Protein AF-Q8YNI5-F1 (afdb_monomer_lite)

Radius of gyration: 35.27 Å; chains: 1; bounding box: 83×100×88 Å

pLDDT: mean 73.13, std 23.07, range [28.7, 98.31]

Sequence (358 aa):
MQLFDLVEAVDQFFADTQTLPELSLELQPVTRRYGGASQLVLKQAVPATIGVSSLAVAAIAFSLIPAPQIRVPEPKPEEQTNSNTPTTNPTPASTTTPIAAATPTATAVTIPEATPTATPAATTQPTVKDLEALLNTVTEITDPSQLRALNRQVWNQIEPAWNSRSAVKENLIYRVGVAADGAIVGYKAVNQGANAGIELTPLPNLLYNPANRPPIANEPIAQFKVVFTNNGVLEVSPWRGYVRTPEVIGAKITDTNTVKDLNQRLFDTVRQNWSGKPTFTKDLKYRVAVTKEGTIADYEPLNQVAFDYFRETPLPRMFQAVYGSNAAAPNNKEPLAHYQVVFQPSGKLEVTPWQGYR

Secondary structure (DSSP, 8-state):
--SSSSSHHHHHHHS-TTSS----------------------------------------SSTTSPPPP--PPPPPPPPP-PPP----------------------------------PPPP--------HHHHHTTSPBP--HHHHHHHHHHHHHHHHHH---GGG--S-EEEEEEEETTS-EEEEEE-SHHHHH-GGGSSHHHHB--GGGS----S--EEEEEEEE-TTS-EEEEETT--SS-----SPBP--HHHHHHHHHHHHHHHHHH--S----SS-EEEEEEE-TT--EEEEEE-SHHHHHTGGGSSHHHHHHHHHSSSSPPP-----BEEEEEEE-TTS-EEEEE-----

Foldseek 3Di:
DDDDPPVVVVVVVVPPPPPDPDPPPPDDDDDDDDDDDDDDDDDDDDDDDDDDDDDDDDPPDPPPDPDDDDDDDDDDDDDDDDDDDDDDDDDDDDDDDDDDDDDDDDDDDDDDDDDPDDDPDPDDQQPADPVVVVPVQAAADQAQQLQVLLLQLLCQAFLVQQPLLQVQQAKWKKKWKAFSLNQTAHIDTDDPSNVVCVVNGCNSVRHDDCVVDPDPDRTHIWIWIWISGNVRAIDIAGPVHHPDAHWHPAAADPPPVLLVVLQVLLQVVQLVQQDDQDPDQAKFKKKFKAASVSQTQDMDTPDDVCRVCVVNGCVSVSQCVVVVGSRGDPPPRGHIFIWIWIQHNVRDIDIGGDPGDD

Structure (mmCIF, N/CA/C/O backbone):
data_AF-Q8YNI5-F1
#
_entry.id   AF-Q8YNI5-F1
#
loop_
_atom_site.group_PDB
_atom_site.id
_atom_site.type_symbol
_atom_site.label_atom_id
_atom_site.label_alt_id
_atom_site.label_comp_id
_atom_site.label_asym_id
_atom_site.label_entity_id
_atom_site.label_seq_id
_atom_site.pdbx_PDB_ins_code
_atom_site.Cartn_x
_atom_site.Cartn_y
_atom_site.Cartn_z
_atom_site.occupancy
_atom_site.B_iso_or_equiv
_atom_site.auth_seq_id
_atom_site.auth_comp_id
_atom_site.auth_asym_id
_atom_site.auth_atom_id
_atom_site.pdbx_PDB_model_num
ATOM 1 N N . MET A 1 1 ? 59.490 5.066 -33.303 1.00 52.31 1 MET A N 1
ATOM 2 C CA . MET A 1 1 ? 59.509 3.984 -32.297 1.00 52.31 1 MET A CA 1
ATOM 3 C C . MET A 1 1 ? 59.061 4.573 -30.972 1.00 52.31 1 MET A C 1
ATOM 5 O O . MET A 1 1 ? 59.890 5.092 -30.245 1.00 52.31 1 MET A O 1
ATOM 9 N N . GLN A 1 2 ? 57.753 4.622 -30.727 1.00 55.00 2 GLN A N 1
ATOM 10 C CA . GLN A 1 2 ? 57.169 5.159 -29.492 1.00 55.00 2 GLN A CA 1
ATOM 11 C C . GLN A 1 2 ? 55.678 4.812 -29.515 1.00 55.00 2 GLN A C 1
ATOM 13 O O . GLN A 1 2 ? 54.954 5.454 -30.265 1.00 55.00 2 GLN A O 1
ATOM 18 N N . LEU A 1 3 ? 55.277 3.741 -28.810 1.00 52.19 3 LEU A N 1
ATOM 19 C CA . LEU A 1 3 ? 53.898 3.440 -28.348 1.00 52.19 3 LEU A CA 1
ATOM 20 C C . LEU A 1 3 ? 53.711 2.020 -27.760 1.00 52.19 3 LEU A C 1
ATOM 22 O O . LEU A 1 3 ? 52.580 1.632 -27.494 1.00 52.19 3 LEU A O 1
ATOM 26 N N . PHE A 1 4 ? 54.778 1.250 -27.512 1.00 55.38 4 PHE A N 1
ATOM 27 C CA . PHE A 1 4 ? 54.677 -0.107 -26.938 1.00 55.38 4 PHE A CA 1
ATOM 28 C C . PHE A 1 4 ? 55.106 -0.233 -25.462 1.00 55.38 4 PHE A C 1
ATOM 30 O O . PHE A 1 4 ? 55.131 -1.340 -24.949 1.00 55.38 4 PHE A O 1
ATOM 37 N N . ASP A 1 5 ? 55.385 0.870 -24.756 1.00 56.81 5 ASP A N 1
ATOM 38 C CA . ASP A 1 5 ? 56.039 0.833 -23.427 1.00 56.81 5 ASP A CA 1
ATOM 39 C C . ASP A 1 5 ? 55.125 1.204 -22.235 1.00 56.81 5 ASP A C 1
ATOM 41 O O . ASP A 1 5 ? 55.586 1.523 -21.147 1.00 56.81 5 ASP A O 1
ATOM 45 N N . LEU A 1 6 ? 53.800 1.220 -22.423 1.00 54.16 6 LEU A N 1
ATOM 46 C CA . LEU A 1 6 ? 52.848 1.582 -21.352 1.00 54.16 6 LEU A CA 1
ATOM 47 C C . LEU A 1 6 ? 52.079 0.394 -20.766 1.00 54.16 6 LEU A C 1
ATOM 49 O O . LEU A 1 6 ? 51.418 0.549 -19.745 1.00 54.16 6 LEU A O 1
ATOM 53 N N . VAL A 1 7 ? 52.165 -0.783 -21.385 1.00 55.53 7 VAL A N 1
ATOM 54 C CA . VAL A 1 7 ? 51.510 -2.003 -20.882 1.00 55.53 7 VAL A CA 1
ATOM 55 C C . VAL A 1 7 ? 52.434 -2.764 -19.925 1.00 55.53 7 VAL A C 1
ATOM 57 O O . VAL A 1 7 ? 51.963 -3.286 -18.921 1.00 55.53 7 VAL A O 1
ATOM 60 N N . GLU A 1 8 ? 53.749 -2.736 -20.158 1.00 58.34 8 GLU A N 1
ATOM 61 C CA . GLU A 1 8 ? 54.748 -3.378 -19.288 1.00 58.34 8 GLU A CA 1
ATOM 62 C C . GLU A 1 8 ? 54.905 -2.642 -17.939 1.00 58.34 8 GLU A C 1
ATOM 64 O O . GLU A 1 8 ? 55.036 -3.265 -16.887 1.00 58.34 8 GLU A O 1
ATOM 69 N N . ALA A 1 9 ? 54.765 -1.310 -17.932 1.00 54.81 9 ALA A N 1
ATOM 70 C CA . ALA A 1 9 ? 54.841 -0.503 -16.710 1.00 54.81 9 ALA A CA 1
ATOM 71 C C . ALA A 1 9 ? 53.670 -0.737 -15.729 1.00 54.81 9 ALA A C 1
ATOM 73 O O . ALA A 1 9 ? 53.810 -0.472 -14.536 1.00 54.81 9 ALA A O 1
ATOM 74 N N . VAL A 1 10 ? 52.521 -1.236 -16.204 1.00 56.53 10 VAL A N 1
ATOM 75 C CA . VAL A 1 10 ? 51.372 -1.564 -15.339 1.00 56.53 10 VAL A CA 1
ATOM 76 C C . VAL A 1 10 ? 51.573 -2.913 -14.656 1.00 56.53 10 VAL A C 1
ATOM 78 O O . VAL A 1 10 ? 51.233 -3.052 -13.483 1.00 56.53 10 VAL A O 1
ATOM 81 N N . ASP A 1 11 ? 52.180 -3.881 -15.344 1.00 53.34 11 ASP A N 1
ATOM 82 C CA . ASP A 1 11 ? 52.444 -5.202 -14.765 1.00 53.34 11 ASP A CA 1
ATOM 83 C C . ASP A 1 11 ? 53.564 -5.133 -13.711 1.00 53.34 11 ASP A C 1
ATOM 85 O O . ASP A 1 11 ? 53.474 -5.732 -12.638 1.00 53.34 11 ASP A O 1
ATOM 89 N N . GLN A 1 12 ? 54.564 -4.272 -13.931 1.00 51.84 12 GLN A N 1
ATOM 90 C CA . GLN A 1 12 ? 55.648 -4.051 -12.972 1.00 51.84 12 GLN A CA 1
ATOM 91 C C . GLN A 1 12 ? 55.221 -3.278 -11.707 1.00 51.84 12 GLN A C 1
ATOM 93 O O . GLN A 1 12 ? 55.912 -3.347 -10.692 1.00 51.84 12 GLN A O 1
ATOM 98 N N . PHE A 1 13 ? 54.059 -2.611 -11.715 1.00 52.53 13 PHE A N 1
ATOM 99 C CA . PHE A 1 13 ? 53.495 -1.951 -10.528 1.00 52.53 13 PHE A CA 1
ATOM 100 C C . PHE A 1 13 ? 52.750 -2.926 -9.596 1.00 52.53 13 PHE A C 1
ATOM 102 O O . PHE A 1 13 ? 52.658 -2.678 -8.397 1.00 52.53 13 PHE A O 1
ATOM 109 N N . PHE A 1 14 ? 52.259 -4.062 -10.108 1.00 51.84 14 PHE A N 1
ATOM 110 C CA . PHE A 1 14 ? 51.617 -5.099 -9.284 1.00 51.84 14 PHE A CA 1
ATOM 111 C C . PHE A 1 14 ? 52.608 -6.086 -8.647 1.00 51.84 14 PHE A C 1
ATOM 113 O O . PHE A 1 14 ? 52.231 -6.816 -7.730 1.00 51.84 14 PHE A O 1
ATOM 120 N N . ALA A 1 15 ? 53.864 -6.105 -9.103 1.00 50.75 15 ALA A N 1
ATOM 121 C CA . ALA A 1 15 ? 54.904 -6.996 -8.588 1.00 50.75 15 ALA A CA 1
ATOM 122 C C . ALA A 1 15 ? 55.753 -6.392 -7.449 1.00 50.75 15 ALA A C 1
ATOM 124 O O . ALA A 1 15 ? 56.489 -7.131 -6.794 1.00 50.75 15 ALA A O 1
ATOM 125 N N . ASP A 1 16 ? 55.661 -5.084 -7.179 1.00 43.44 16 ASP A N 1
ATOM 126 C CA . ASP A 1 16 ? 56.428 -4.446 -6.103 1.00 43.44 16 ASP A CA 1
ATOM 127 C C . ASP A 1 16 ? 55.652 -4.447 -4.776 1.00 43.44 16 ASP A C 1
ATOM 129 O O . ASP A 1 16 ? 54.911 -3.527 -4.426 1.00 43.44 16 ASP A O 1
ATOM 133 N N . THR A 1 17 ? 55.831 -5.519 -4.006 1.00 53.62 17 THR A N 1
ATOM 134 C CA . THR A 1 17 ? 55.248 -5.693 -2.669 1.00 53.62 17 THR A CA 1
ATOM 135 C C . THR A 1 17 ? 55.937 -4.865 -1.571 1.00 53.62 17 THR A C 1
ATOM 137 O O . THR A 1 17 ? 55.644 -5.084 -0.398 1.00 53.62 17 THR A O 1
ATOM 140 N N . GLN A 1 18 ? 56.856 -3.939 -1.890 1.00 55.66 18 GLN A N 1
ATOM 141 C CA . GLN A 1 18 ? 57.597 -3.166 -0.877 1.00 55.66 18 GLN A CA 1
ATOM 142 C C . GLN A 1 18 ? 57.125 -1.720 -0.647 1.00 55.66 18 GLN A C 1
ATOM 144 O O . GLN A 1 18 ? 57.743 -1.012 0.147 1.00 55.66 18 GLN A O 1
ATOM 149 N N . THR A 1 19 ? 56.020 -1.263 -1.249 1.00 47.25 19 THR A N 1
ATOM 150 C CA . THR A 1 19 ? 55.539 0.127 -1.045 1.00 47.25 19 THR A CA 1
ATOM 151 C C . THR A 1 19 ? 54.111 0.278 -0.521 1.00 47.25 19 THR A C 1
ATOM 153 O O . THR A 1 19 ? 53.603 1.398 -0.461 1.00 47.25 19 THR A O 1
ATOM 156 N N . LEU A 1 20 ? 53.476 -0.794 -0.037 1.00 50.22 20 LEU A N 1
ATOM 157 C CA . LEU A 1 20 ? 52.243 -0.666 0.746 1.00 50.22 20 LEU A CA 1
ATOM 158 C C . LEU A 1 20 ? 52.527 -0.942 2.229 1.00 50.22 20 LEU A C 1
ATOM 160 O O . LEU A 1 20 ? 52.826 -2.082 2.585 1.00 50.22 20 LEU A O 1
ATOM 164 N N . PRO A 1 21 ? 52.450 0.073 3.111 1.00 46.12 21 PRO A N 1
ATOM 165 C CA . PRO A 1 21 ? 52.550 -0.161 4.540 1.00 46.12 21 PRO A CA 1
ATOM 166 C C . PRO A 1 21 ? 51.324 -0.957 5.008 1.00 46.12 21 PRO A C 1
ATOM 168 O O . PRO A 1 21 ? 50.191 -0.541 4.780 1.00 46.12 21 PRO A O 1
ATOM 171 N N . GLU A 1 22 ? 51.588 -2.106 5.637 1.00 52.66 22 GLU A N 1
ATOM 172 C CA . GLU A 1 22 ? 50.790 -2.774 6.679 1.00 52.66 22 GLU A CA 1
ATOM 173 C C . GLU A 1 22 ? 49.321 -2.322 6.790 1.00 52.66 22 GLU A C 1
ATOM 175 O O . GLU A 1 22 ? 48.957 -1.474 7.605 1.00 52.66 22 GLU A O 1
ATOM 180 N N . LEU A 1 23 ? 48.450 -2.957 6.008 1.00 48.59 23 LEU A N 1
ATOM 181 C CA . LEU A 1 23 ? 47.028 -3.074 6.329 1.00 48.59 23 LEU A CA 1
ATOM 182 C C . LEU A 1 23 ? 46.731 -4.549 6.607 1.00 48.59 23 LEU A C 1
ATOM 184 O O . LEU A 1 23 ? 46.117 -5.252 5.806 1.00 48.59 23 LEU A O 1
ATOM 188 N N . SER A 1 24 ? 47.196 -5.023 7.765 1.00 49.66 24 SER A N 1
ATOM 189 C CA . SER A 1 24 ? 46.727 -6.273 8.363 1.00 49.66 24 SER A CA 1
ATOM 190 C C . SER A 1 24 ? 45.239 -6.138 8.702 1.00 49.66 24 SER A C 1
ATOM 192 O O . SER A 1 24 ? 44.860 -5.562 9.721 1.00 49.66 24 SER A O 1
ATOM 194 N N . LEU A 1 25 ? 44.368 -6.654 7.833 1.00 47.41 25 LEU A N 1
ATOM 195 C CA . LEU A 1 25 ? 42.965 -6.880 8.172 1.00 47.41 25 LEU A CA 1
ATOM 196 C C . LEU A 1 25 ? 42.870 -8.111 9.084 1.00 47.41 25 LEU A C 1
ATOM 198 O O . LEU A 1 25 ? 42.782 -9.246 8.615 1.00 47.41 25 LEU A O 1
ATOM 202 N N . GLU A 1 26 ? 42.849 -7.887 10.399 1.00 48.19 26 GLU A N 1
ATOM 203 C CA . GLU A 1 26 ? 42.422 -8.904 11.362 1.00 48.19 26 GLU A CA 1
ATOM 204 C C . GLU A 1 26 ? 40.911 -9.147 11.227 1.00 48.19 26 GLU A C 1
ATOM 206 O O . GLU A 1 26 ? 40.077 -8.530 11.892 1.00 48.19 26 GLU A O 1
ATOM 211 N N . LEU A 1 27 ? 40.527 -10.057 10.332 1.00 49.94 27 LEU A N 1
ATOM 212 C CA . LEU A 1 27 ? 39.149 -10.527 10.239 1.00 49.94 27 LEU A CA 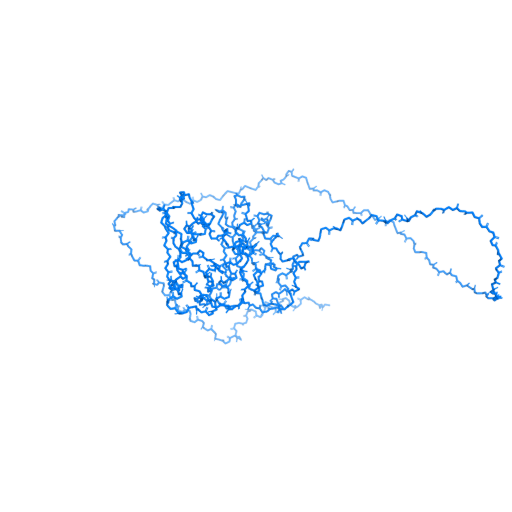1
ATOM 213 C C . LEU A 1 27 ? 38.881 -11.547 11.353 1.00 49.94 27 LEU A C 1
ATOM 215 O O . LEU A 1 27 ? 39.164 -12.736 11.214 1.00 49.94 27 LEU A O 1
ATOM 219 N N . GLN A 1 28 ? 38.300 -11.083 12.460 1.00 52.38 28 GLN A N 1
ATOM 220 C CA . GLN A 1 28 ? 37.767 -11.965 13.497 1.00 52.38 28 GLN A CA 1
ATOM 221 C C . GLN A 1 28 ? 36.461 -12.632 13.024 1.00 52.38 28 GLN A C 1
ATOM 223 O O . GLN A 1 28 ? 35.509 -11.940 12.647 1.00 52.38 28 GLN A O 1
ATOM 228 N N . PRO A 1 29 ? 36.365 -13.974 13.053 1.00 49.47 29 PRO A N 1
ATOM 229 C CA . PRO A 1 29 ? 35.154 -14.677 12.652 1.00 49.47 29 PRO A CA 1
ATOM 230 C C . PRO A 1 29 ? 34.040 -14.485 13.690 1.00 49.47 29 PRO A C 1
ATOM 232 O O . PRO A 1 29 ? 34.105 -14.983 14.815 1.00 49.47 29 PRO A O 1
ATOM 235 N N . VAL A 1 30 ? 32.971 -13.793 13.293 1.00 49.53 30 VAL A N 1
ATOM 236 C CA . VAL A 1 30 ? 31.764 -13.639 14.115 1.00 49.53 30 VAL A CA 1
ATOM 237 C C . VAL A 1 30 ? 30.974 -14.948 14.103 1.00 49.53 30 VAL A C 1
ATOM 239 O O . VAL A 1 30 ? 30.471 -15.396 13.071 1.00 49.53 30 VAL A O 1
ATOM 242 N N . THR A 1 31 ? 30.846 -15.572 15.273 1.00 44.50 31 THR A N 1
ATOM 243 C CA . THR A 1 31 ? 30.035 -16.782 15.448 1.00 44.50 31 THR A CA 1
ATOM 244 C C . THR A 1 31 ? 28.551 -16.480 15.212 1.00 44.50 31 THR A C 1
ATOM 246 O O . THR A 1 31 ? 27.940 -15.667 15.904 1.00 44.50 31 THR A O 1
ATOM 249 N N . ARG A 1 32 ? 27.930 -17.161 14.241 1.00 44.81 32 ARG A N 1
ATOM 250 C CA . ARG A 1 32 ? 26.466 -17.198 14.122 1.00 44.81 32 ARG A CA 1
ATOM 251 C C . ARG A 1 32 ? 25.906 -18.004 15.291 1.00 44.81 32 ARG A C 1
ATOM 253 O O . ARG A 1 32 ? 25.941 -19.232 15.278 1.00 44.81 32 ARG A O 1
ATOM 260 N N . ARG A 1 33 ? 25.356 -17.319 16.289 1.00 42.56 33 ARG A N 1
ATOM 261 C CA . ARG A 1 33 ? 24.442 -17.906 17.273 1.00 42.56 33 ARG A CA 1
ATOM 262 C C . ARG A 1 33 ? 23.144 -17.115 17.250 1.00 42.56 33 ARG A C 1
ATOM 264 O O . ARG A 1 33 ? 23.128 -16.003 17.749 1.00 42.56 33 ARG A O 1
ATOM 271 N N . TYR A 1 34 ? 22.100 -17.685 16.649 1.00 35.41 34 TYR A N 1
ATOM 272 C CA . TYR A 1 34 ? 20.728 -17.727 17.179 1.00 35.41 34 TYR A CA 1
ATOM 273 C C . TYR A 1 34 ? 19.831 -18.473 16.177 1.00 35.41 34 TYR A C 1
ATOM 275 O O . TYR A 1 34 ? 19.234 -17.897 15.275 1.00 35.41 34 TYR A O 1
ATOM 283 N N . GLY A 1 35 ? 19.776 -19.794 16.329 1.00 39.22 35 GLY A N 1
ATOM 284 C CA . GLY A 1 35 ? 18.707 -20.640 15.811 1.00 39.22 35 GLY A CA 1
ATOM 285 C C . GLY A 1 35 ? 18.184 -21.433 16.997 1.00 39.22 35 GLY A C 1
ATOM 286 O O . GLY A 1 35 ? 18.835 -22.377 17.436 1.00 39.22 35 GLY A O 1
ATOM 287 N N . GLY A 1 36 ? 17.083 -20.965 17.586 1.00 39.81 36 GLY A N 1
ATOM 288 C CA . GLY A 1 36 ? 16.430 -21.611 18.720 1.00 39.81 36 GLY A CA 1
ATOM 289 C C . GLY A 1 36 ? 15.962 -23.014 18.348 1.00 39.81 36 GLY A C 1
ATOM 290 O O . GLY A 1 36 ? 15.345 -23.227 17.307 1.00 39.81 36 GLY A O 1
ATOM 291 N N . ALA A 1 37 ? 16.307 -23.961 19.211 1.00 42.44 37 ALA A N 1
ATOM 292 C CA . ALA A 1 37 ? 16.073 -25.382 19.064 1.00 42.44 37 ALA A CA 1
ATOM 293 C C . ALA A 1 37 ? 14.582 -25.754 19.087 1.00 42.44 37 ALA A C 1
ATOM 295 O O . ALA A 1 37 ? 13.823 -25.290 19.933 1.00 42.44 37 ALA A O 1
ATOM 296 N N . SER A 1 38 ? 14.210 -26.720 18.252 1.00 45.66 38 SER A N 1
ATOM 297 C CA . SER A 1 38 ? 13.287 -27.777 18.667 1.00 45.66 38 SER A CA 1
ATOM 298 C C . SER A 1 38 ? 13.958 -29.113 18.368 1.00 45.66 38 SER A C 1
ATOM 300 O O . SER A 1 38 ? 14.320 -29.431 17.238 1.00 45.66 38 SER A O 1
ATOM 302 N N . GLN A 1 39 ? 14.229 -29.835 19.448 1.00 43.44 39 GLN A N 1
ATOM 303 C CA . GLN A 1 39 ? 14.766 -31.183 19.450 1.00 43.44 39 GLN A CA 1
ATOM 304 C C . GLN A 1 39 ? 13.733 -32.136 18.855 1.00 43.44 39 GLN A C 1
ATOM 306 O O . GLN A 1 39 ? 12.609 -32.171 19.344 1.00 43.44 39 GLN A O 1
ATOM 311 N N . LEU A 1 40 ? 14.148 -32.978 17.911 1.00 44.12 40 LEU A N 1
ATOM 312 C CA . LEU A 1 40 ? 13.736 -34.377 17.899 1.00 44.12 40 LEU A CA 1
ATOM 313 C C . LEU A 1 40 ? 14.953 -35.235 17.551 1.00 44.12 40 LEU A C 1
ATOM 315 O O . LEU A 1 40 ? 15.619 -35.058 16.534 1.00 44.12 40 LEU A O 1
ATOM 319 N N . VAL A 1 41 ? 15.269 -36.111 18.496 1.00 48.12 41 VAL A N 1
ATOM 320 C CA . VAL A 1 41 ? 16.399 -37.034 18.524 1.00 48.12 41 VAL A CA 1
ATOM 321 C C . VAL A 1 41 ? 15.946 -38.380 17.935 1.00 48.12 41 VAL A C 1
ATOM 323 O O . VAL A 1 41 ? 14.805 -38.779 18.154 1.00 48.12 41 VAL A O 1
ATOM 326 N N . LEU A 1 42 ? 16.892 -39.083 17.288 1.00 40.81 42 LEU A N 1
ATOM 327 C CA . LEU A 1 42 ? 16.878 -40.467 16.754 1.00 40.81 42 LEU A CA 1
ATOM 328 C C . LEU A 1 42 ? 16.209 -40.645 15.371 1.00 40.81 42 LEU A C 1
ATOM 330 O O . LEU A 1 42 ? 15.060 -40.286 15.184 1.00 40.81 42 LEU A O 1
ATOM 334 N N . LYS A 1 43 ? 16.842 -41.225 14.338 1.00 39.50 43 LYS A N 1
ATOM 335 C CA . LYS A 1 43 ? 17.830 -42.319 14.279 1.00 39.50 43 LYS A CA 1
ATOM 336 C C . LYS A 1 43 ? 18.835 -42.120 13.132 1.00 39.50 43 LYS A C 1
ATOM 338 O O . LYS A 1 43 ? 18.508 -41.651 12.050 1.00 39.50 43 LYS A O 1
ATOM 343 N N . GLN A 1 44 ? 20.047 -42.564 13.409 1.00 47.69 44 GLN A N 1
ATOM 344 C CA . GLN A 1 44 ? 21.230 -42.631 12.563 1.00 47.69 44 GLN A CA 1
ATOM 345 C C . GLN A 1 44 ? 21.204 -43.893 11.679 1.00 47.69 44 GLN A C 1
ATOM 347 O O . GLN A 1 44 ? 20.887 -44.964 12.196 1.00 47.69 44 GLN A O 1
ATOM 352 N N . ALA A 1 45 ? 21.591 -43.790 10.399 1.00 49.69 45 ALA A N 1
ATOM 353 C CA . ALA A 1 45 ? 22.142 -44.904 9.611 1.00 49.69 45 ALA A CA 1
ATOM 354 C C . ALA A 1 45 ? 22.894 -44.408 8.347 1.00 49.69 45 ALA A C 1
ATOM 356 O O . ALA A 1 45 ? 22.278 -43.974 7.385 1.00 49.69 45 ALA A O 1
ATOM 357 N N . VAL A 1 46 ? 24.230 -44.461 8.447 1.00 49.00 46 VAL A N 1
ATOM 358 C CA . VAL A 1 46 ? 25.324 -44.712 7.470 1.00 49.00 46 VAL A CA 1
ATOM 359 C C . VAL A 1 46 ? 25.232 -44.201 6.007 1.00 49.00 46 VAL A C 1
ATOM 361 O O . VAL A 1 46 ? 24.277 -44.517 5.302 1.00 49.00 46 VAL A O 1
ATOM 364 N N . PRO A 1 47 ? 26.290 -43.530 5.487 1.00 45.66 47 PRO A N 1
ATOM 365 C CA . PRO A 1 47 ? 26.412 -43.155 4.079 1.00 45.66 47 PRO A CA 1
ATOM 366 C C . PRO A 1 47 ? 27.004 -44.295 3.232 1.00 45.66 47 PRO A C 1
ATOM 368 O O . PRO A 1 47 ? 27.975 -44.934 3.634 1.00 45.66 47 PRO A O 1
ATOM 371 N N . ALA A 1 48 ? 26.478 -44.494 2.025 1.00 55.62 48 ALA A N 1
ATOM 372 C CA . ALA A 1 48 ? 27.174 -45.218 0.966 1.00 55.62 48 ALA A CA 1
ATOM 373 C C . ALA A 1 48 ? 27.708 -44.200 -0.050 1.00 55.62 48 ALA A C 1
ATOM 375 O O . ALA A 1 48 ? 26.956 -43.471 -0.694 1.00 55.62 48 ALA A O 1
ATOM 376 N N . THR A 1 49 ? 29.030 -44.125 -0.125 1.00 57.09 49 THR A N 1
ATOM 377 C CA . THR A 1 49 ? 29.814 -43.455 -1.158 1.00 57.09 49 THR A CA 1
ATOM 378 C C . THR A 1 49 ? 29.770 -44.238 -2.476 1.00 57.09 49 THR A C 1
ATOM 380 O O . THR A 1 49 ? 29.488 -45.433 -2.481 1.00 57.09 49 THR A O 1
ATOM 383 N N . ILE A 1 50 ? 30.176 -43.551 -3.555 1.00 45.91 50 ILE A N 1
ATOM 384 C CA . ILE A 1 50 ? 30.617 -44.025 -4.887 1.00 45.91 50 ILE A CA 1
ATOM 385 C C . ILE A 1 50 ? 29.677 -43.610 -6.030 1.00 45.91 50 ILE A C 1
ATOM 387 O O . ILE A 1 50 ? 28.520 -44.005 -6.103 1.00 45.91 50 ILE A O 1
ATOM 391 N N . GLY A 1 51 ? 30.244 -42.840 -6.964 1.00 47.59 51 GLY A N 1
ATOM 392 C CA . GLY A 1 51 ? 29.641 -42.485 -8.246 1.00 47.59 51 GLY A CA 1
ATOM 393 C C . GLY A 1 51 ? 30.487 -41.470 -9.013 1.00 47.59 51 GLY A C 1
ATOM 394 O O . GLY A 1 51 ? 30.074 -40.334 -9.207 1.00 47.59 51 GLY A O 1
ATOM 395 N N . VAL A 1 52 ? 31.707 -41.866 -9.378 1.00 55.38 52 VAL A N 1
ATOM 396 C CA . VAL A 1 52 ? 32.618 -41.116 -10.255 1.00 55.38 52 VAL A CA 1
ATOM 397 C C . VAL A 1 52 ? 32.119 -41.217 -11.704 1.00 55.38 52 VAL A C 1
ATOM 399 O O . VAL A 1 52 ? 31.587 -42.250 -12.101 1.00 55.38 52 VAL A O 1
ATOM 402 N N . SER A 1 53 ? 32.399 -40.179 -12.499 1.00 48.22 53 SER A N 1
ATOM 403 C CA . SER A 1 53 ? 32.451 -40.139 -13.974 1.00 48.22 53 SER A CA 1
ATOM 404 C C . SER A 1 53 ? 31.144 -40.162 -14.784 1.00 48.22 53 SER A C 1
ATOM 406 O O . SER A 1 53 ? 30.468 -41.174 -14.908 1.00 48.22 53 SER A O 1
ATOM 408 N N . SER A 1 54 ? 30.879 -39.062 -15.495 1.00 42.03 54 SER A N 1
ATOM 409 C CA . SER A 1 54 ? 30.919 -39.054 -16.971 1.00 42.03 54 SER A CA 1
ATOM 410 C C . SER A 1 54 ? 30.691 -37.636 -17.516 1.00 42.03 54 SER A C 1
ATOM 412 O O . SER A 1 54 ? 29.593 -37.091 -17.495 1.00 42.03 54 SER A O 1
ATOM 414 N N . LEU A 1 55 ? 31.775 -37.034 -18.007 1.00 47.12 55 LEU A N 1
ATOM 415 C CA . LEU A 1 55 ? 31.753 -35.877 -18.895 1.00 47.12 55 LEU A CA 1
ATOM 416 C C . LEU A 1 55 ? 31.539 -36.418 -20.318 1.00 47.12 55 LEU A C 1
ATOM 418 O O . LEU A 1 55 ? 32.405 -37.131 -20.822 1.00 47.12 55 LEU A O 1
ATOM 422 N N . ALA A 1 56 ? 30.410 -36.110 -20.958 1.00 50.00 56 ALA A N 1
ATOM 423 C CA . ALA A 1 56 ? 30.184 -36.409 -22.372 1.00 50.00 56 ALA A CA 1
ATOM 424 C C . ALA A 1 56 ? 29.803 -35.125 -23.121 1.00 50.00 56 ALA A C 1
ATOM 426 O O . ALA A 1 56 ? 28.772 -34.505 -22.873 1.00 50.00 56 ALA A O 1
ATOM 427 N N . VAL A 1 57 ? 30.702 -34.731 -24.020 1.00 45.25 57 VAL A N 1
ATOM 428 C CA . VAL A 1 57 ? 30.602 -33.612 -24.956 1.00 45.25 57 VAL A CA 1
ATOM 429 C C . VAL A 1 57 ? 29.616 -33.980 -26.068 1.00 45.25 57 VAL A C 1
ATOM 431 O O . VAL A 1 57 ? 29.837 -34.955 -26.778 1.00 45.25 57 VAL A O 1
ATOM 434 N N . ALA A 1 58 ? 28.566 -33.181 -26.268 1.00 41.41 58 ALA A N 1
ATOM 435 C CA . ALA A 1 58 ? 27.733 -33.225 -27.471 1.00 41.41 58 ALA A CA 1
ATOM 436 C C . ALA A 1 58 ? 27.961 -31.942 -28.285 1.00 41.41 58 ALA A C 1
ATOM 438 O O . ALA A 1 58 ? 27.174 -31.001 -28.244 1.00 41.41 58 ALA A O 1
ATOM 439 N N . ALA A 1 59 ? 29.085 -31.900 -28.999 1.00 51.75 59 ALA A N 1
ATOM 440 C CA . ALA A 1 59 ? 29.440 -30.846 -29.943 1.00 51.75 59 ALA A CA 1
ATOM 441 C C . ALA A 1 59 ? 29.336 -31.381 -31.378 1.00 51.75 59 ALA A C 1
ATOM 443 O O . ALA A 1 59 ? 30.351 -31.562 -32.037 1.00 51.75 59 ALA A O 1
ATOM 444 N N . ILE A 1 60 ? 28.125 -31.676 -31.864 1.00 54.22 60 ILE A N 1
ATOM 445 C CA . ILE A 1 60 ? 27.877 -31.963 -33.290 1.00 54.22 60 ILE A CA 1
ATOM 446 C C . ILE A 1 60 ? 26.473 -31.461 -33.665 1.00 54.22 60 ILE A C 1
ATOM 448 O O . ILE A 1 60 ? 25.516 -32.227 -33.665 1.00 54.22 60 ILE A O 1
ATOM 452 N N . ALA A 1 61 ? 26.329 -30.163 -33.958 1.00 50.59 61 ALA A N 1
ATOM 453 C CA . ALA A 1 61 ? 25.118 -29.636 -34.612 1.00 50.59 61 ALA A CA 1
ATOM 454 C C . ALA A 1 61 ? 25.324 -28.349 -35.443 1.00 50.59 61 ALA A C 1
ATOM 456 O O . ALA A 1 61 ? 24.344 -27.774 -35.904 1.00 50.59 61 ALA A O 1
ATOM 457 N N . PHE A 1 62 ? 26.562 -27.889 -35.676 1.00 54.12 62 PHE A N 1
ATOM 458 C CA . PHE A 1 62 ? 26.815 -26.652 -36.439 1.00 54.12 62 PHE A CA 1
ATOM 459 C C . PHE A 1 62 ? 27.609 -26.832 -37.745 1.00 54.12 62 PHE A C 1
ATOM 461 O O . PHE A 1 62 ? 27.862 -25.846 -38.426 1.00 54.12 62 PHE A O 1
ATOM 468 N N . SER A 1 63 ? 27.947 -28.057 -38.171 1.00 56.62 63 SER A N 1
ATOM 469 C CA . SER A 1 63 ? 28.682 -28.265 -39.437 1.00 56.62 63 SER A CA 1
ATOM 470 C C . SER A 1 63 ? 27.802 -28.337 -40.695 1.00 56.62 63 SER A C 1
ATOM 472 O O . SER A 1 63 ? 28.327 -28.577 -41.778 1.00 56.62 63 SER A O 1
ATOM 474 N N . LEU A 1 64 ? 26.480 -28.160 -40.577 1.00 56.16 64 LEU A N 1
ATOM 475 C CA . LEU A 1 64 ? 25.533 -28.251 -41.702 1.00 56.16 64 LEU A CA 1
ATOM 476 C C . LEU A 1 64 ? 24.800 -26.939 -42.011 1.00 56.16 64 LEU A C 1
ATOM 478 O O . LEU A 1 64 ? 23.916 -26.931 -42.863 1.00 56.16 64 LEU A O 1
ATOM 482 N N . ILE A 1 65 ? 25.161 -25.828 -41.360 1.00 64.12 65 ILE A N 1
ATOM 483 C CA . ILE A 1 65 ? 24.638 -24.508 -41.729 1.00 64.12 65 ILE A CA 1
ATOM 484 C C . ILE A 1 65 ? 25.627 -23.878 -42.718 1.00 64.12 65 ILE A C 1
ATOM 486 O O . ILE A 1 65 ? 26.771 -23.618 -42.337 1.00 64.12 65 ILE A O 1
ATOM 490 N N . PRO A 1 66 ? 25.236 -23.639 -43.983 1.00 70.12 66 PRO A N 1
ATOM 491 C CA . PRO A 1 66 ? 26.074 -22.926 -44.937 1.00 70.12 66 PRO A CA 1
ATOM 492 C C . PRO A 1 66 ? 26.407 -21.534 -44.396 1.00 70.12 66 PRO A C 1
ATOM 494 O O . PRO A 1 66 ? 25.519 -20.827 -43.916 1.00 70.12 66 PRO A O 1
ATOM 497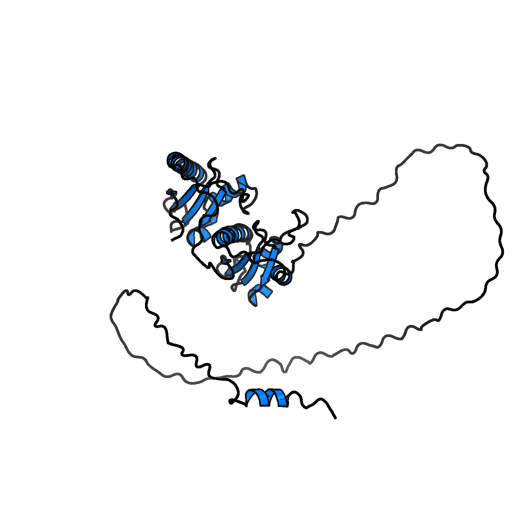 N N . ALA A 1 67 ? 27.676 -21.132 -44.480 1.00 66.44 67 ALA A N 1
ATOM 498 C CA . ALA A 1 67 ? 28.082 -19.789 -44.091 1.00 66.44 67 ALA A CA 1
ATOM 499 C C . ALA A 1 67 ? 27.282 -18.744 -44.905 1.00 66.44 67 ALA A C 1
ATOM 501 O O . ALA A 1 67 ? 27.217 -18.855 -46.135 1.00 66.44 67 ALA A O 1
ATOM 502 N N . PRO A 1 68 ? 26.652 -17.746 -44.257 1.00 59.84 68 PRO A N 1
ATOM 503 C CA . PRO A 1 68 ? 25.922 -16.700 -44.959 1.00 59.84 68 PRO A CA 1
ATOM 504 C C . PRO A 1 68 ? 26.880 -15.887 -45.834 1.00 59.84 68 PRO A C 1
ATOM 506 O O . PRO A 1 68 ? 27.961 -15.491 -45.399 1.00 59.84 68 PRO A O 1
ATOM 509 N N . GLN A 1 69 ? 26.484 -15.632 -47.080 1.00 69.00 69 GLN A N 1
ATOM 510 C CA . GLN A 1 69 ? 27.283 -14.828 -47.998 1.00 69.00 69 GLN A CA 1
ATOM 511 C C . GLN A 1 69 ? 27.171 -13.340 -47.656 1.00 69.00 69 GLN A C 1
ATOM 513 O O . GLN A 1 69 ? 26.078 -12.770 -47.644 1.00 69.00 69 GLN A O 1
ATOM 518 N N . ILE A 1 70 ? 28.318 -12.710 -47.409 1.00 64.31 70 ILE A N 1
ATOM 519 C CA . ILE A 1 70 ? 28.449 -11.265 -47.222 1.00 64.31 70 ILE A CA 1
ATOM 520 C C . ILE A 1 70 ? 28.294 -10.608 -48.599 1.00 64.31 70 ILE A C 1
ATOM 522 O O . ILE A 1 70 ? 29.147 -10.777 -49.468 1.00 64.31 70 ILE A O 1
ATOM 526 N N . ARG A 1 71 ? 27.209 -9.855 -48.819 1.00 59.44 71 ARG A N 1
ATOM 527 C CA . ARG A 1 71 ? 27.114 -8.944 -49.969 1.00 59.44 71 ARG A CA 1
ATOM 528 C C . ARG A 1 71 ? 27.915 -7.687 -49.650 1.00 59.44 71 ARG A C 1
ATOM 530 O O . ARG A 1 71 ? 27.569 -6.958 -48.724 1.00 59.44 71 ARG A O 1
ATOM 537 N N . VAL A 1 72 ? 28.974 -7.443 -50.413 1.00 68.00 72 VAL A N 1
ATOM 538 C CA . VAL A 1 72 ? 29.677 -6.157 -50.404 1.00 68.00 72 VAL A CA 1
ATOM 539 C C . VAL A 1 72 ? 28.730 -5.108 -51.006 1.00 68.00 72 VAL A C 1
ATOM 541 O O . VAL A 1 72 ? 28.170 -5.374 -52.072 1.00 68.00 72 VAL A O 1
ATOM 544 N N . PRO A 1 73 ? 28.495 -3.957 -50.349 1.00 47.72 73 PRO A N 1
ATOM 545 C CA . PRO A 1 73 ? 27.722 -2.871 -50.938 1.00 47.72 73 PRO A CA 1
ATOM 546 C C . PRO A 1 73 ? 28.380 -2.395 -52.233 1.00 47.72 73 PRO A C 1
ATOM 548 O O . PRO A 1 73 ? 29.580 -2.124 -52.271 1.00 47.72 73 PRO A O 1
ATOM 551 N N . GLU A 1 74 ? 27.584 -2.305 -53.290 1.00 60.03 74 GLU A N 1
ATOM 552 C CA . GLU A 1 74 ? 28.011 -1.789 -54.584 1.00 60.03 74 GLU A CA 1
ATOM 553 C C . GLU A 1 74 ? 28.308 -0.280 -54.456 1.00 60.03 74 GLU A C 1
ATOM 555 O O . GLU A 1 74 ? 27.516 0.445 -53.841 1.00 60.03 74 GLU A O 1
ATOM 560 N N . PRO A 1 75 ? 29.451 0.215 -54.965 1.00 45.53 75 PRO A N 1
ATOM 561 C CA . PRO A 1 75 ? 29.796 1.625 -54.867 1.00 45.53 75 PRO A CA 1
ATOM 562 C C . PRO A 1 75 ? 28.824 2.459 -55.708 1.00 45.53 75 PRO A C 1
ATOM 564 O O . PRO A 1 75 ? 28.683 2.266 -56.915 1.00 45.53 75 PRO A O 1
ATOM 567 N N . LYS A 1 76 ? 28.150 3.404 -55.048 1.00 42.47 76 LYS A N 1
ATOM 568 C CA . LYS A 1 76 ? 27.310 4.416 -55.690 1.00 42.47 76 LYS A CA 1
ATOM 569 C C . LYS A 1 76 ? 28.195 5.311 -56.579 1.00 42.47 76 LYS A C 1
ATOM 571 O O . LYS A 1 76 ? 29.196 5.817 -56.070 1.00 42.47 76 LYS A O 1
ATOM 576 N N . PRO A 1 77 ? 27.846 5.540 -57.857 1.00 43.06 77 PRO A N 1
ATOM 577 C CA . PRO A 1 77 ? 28.537 6.513 -58.695 1.00 43.06 77 PRO A CA 1
ATOM 578 C C . PRO A 1 77 ? 28.466 7.922 -58.097 1.00 43.06 77 PRO A C 1
ATOM 580 O O . PRO A 1 77 ? 27.415 8.353 -57.615 1.00 43.06 77 PRO A O 1
ATOM 583 N N . GLU A 1 78 ? 29.607 8.604 -58.129 1.00 39.88 78 GLU A N 1
ATOM 584 C CA . GLU A 1 78 ? 29.812 9.990 -57.718 1.00 39.88 78 GLU A CA 1
ATOM 585 C C . GLU A 1 78 ? 28.863 10.928 -58.478 1.00 39.88 78 GLU A C 1
ATOM 587 O O . GLU A 1 78 ? 28.881 10.991 -59.708 1.00 39.88 78 GLU A O 1
ATOM 592 N N . GLU A 1 79 ? 28.041 11.683 -57.743 1.00 36.84 79 GLU A N 1
ATOM 593 C CA . GLU A 1 79 ? 27.354 12.845 -58.299 1.00 36.84 79 GLU A CA 1
ATOM 594 C C . GLU A 1 79 ? 28.300 14.045 -58.278 1.00 36.84 79 GLU A C 1
ATOM 596 O O . GLU A 1 79 ? 28.829 14.477 -57.254 1.00 36.84 79 GLU A O 1
ATOM 601 N N . GLN A 1 80 ? 28.510 14.529 -59.490 1.00 36.03 80 GLN A N 1
ATOM 602 C CA . GLN A 1 80 ? 29.401 15.573 -59.936 1.00 36.03 80 GLN A CA 1
ATOM 603 C C . GLN A 1 80 ? 29.059 16.935 -59.308 1.00 36.03 80 GLN A C 1
ATOM 605 O O . GLN A 1 80 ? 27.966 17.474 -59.477 1.00 36.03 80 GLN A O 1
ATOM 610 N N . THR A 1 81 ? 30.041 17.511 -58.614 1.00 28.70 81 THR A N 1
ATOM 611 C CA . THR A 1 81 ? 30.073 18.906 -58.162 1.00 28.70 81 THR A CA 1
ATOM 612 C C . THR A 1 81 ? 29.956 19.855 -59.355 1.00 28.70 81 THR A C 1
ATOM 614 O O . THR A 1 81 ? 30.876 19.938 -60.168 1.00 28.70 81 THR A O 1
ATOM 617 N N . ASN A 1 82 ? 28.866 20.623 -59.432 1.00 31.84 82 ASN A N 1
ATOM 618 C CA . ASN A 1 82 ? 28.781 21.789 -60.309 1.00 31.84 82 ASN A CA 1
ATOM 619 C C . ASN A 1 82 ? 29.080 23.064 -59.513 1.00 31.84 82 ASN A C 1
ATOM 621 O O . ASN A 1 82 ? 28.423 23.386 -58.525 1.00 31.84 82 ASN A O 1
ATOM 625 N N . SER A 1 83 ? 30.129 23.748 -59.967 1.00 29.78 83 SER A N 1
ATOM 626 C CA . SER A 1 83 ? 30.639 25.022 -59.474 1.00 29.78 83 SER A CA 1
ATOM 627 C C . SER A 1 83 ? 29.760 26.175 -59.960 1.00 29.78 83 SER A C 1
ATOM 629 O O . SER A 1 83 ? 29.454 26.270 -61.149 1.00 29.78 83 SER A O 1
ATOM 631 N N . ASN A 1 84 ? 29.381 27.064 -59.043 1.00 30.72 84 ASN A N 1
ATOM 632 C CA . ASN A 1 84 ? 28.636 28.281 -59.337 1.00 30.72 84 ASN A CA 1
ATOM 633 C C . ASN A 1 84 ? 29.605 29.425 -59.672 1.00 30.72 84 ASN A C 1
ATOM 635 O O . ASN A 1 84 ? 30.367 29.866 -58.815 1.00 30.72 84 ASN A O 1
ATOM 639 N N . THR A 1 85 ? 29.493 29.984 -60.873 1.00 37.84 85 THR A N 1
ATOM 640 C CA . THR A 1 85 ? 29.791 31.399 -61.148 1.00 37.84 85 THR A CA 1
ATOM 641 C C . THR A 1 85 ? 28.630 31.974 -61.952 1.00 37.84 85 THR A C 1
ATOM 643 O O . THR A 1 85 ? 28.095 31.305 -62.837 1.00 37.84 85 THR A O 1
ATOM 646 N N . PRO A 1 86 ? 28.180 33.194 -61.619 1.00 36.41 86 PRO A N 1
ATOM 647 C CA . PRO A 1 86 ? 28.413 34.257 -62.593 1.00 36.41 86 PRO A CA 1
ATOM 648 C C . PRO A 1 86 ? 28.688 35.633 -61.965 1.00 36.41 86 PRO A C 1
ATOM 650 O O . PRO A 1 86 ? 28.041 36.066 -61.013 1.00 36.41 86 PRO A O 1
ATOM 653 N N . THR A 1 87 ? 29.609 36.363 -62.590 1.00 30.33 87 THR A N 1
ATOM 654 C CA . THR A 1 87 ? 29.794 37.807 -62.421 1.00 30.33 87 THR A CA 1
ATOM 655 C C . THR A 1 87 ? 29.157 38.506 -63.620 1.00 30.33 87 THR A C 1
ATOM 657 O O . THR A 1 87 ? 29.471 38.152 -64.753 1.00 30.33 87 THR A O 1
ATOM 660 N N . THR A 1 88 ? 28.300 39.503 -63.391 1.00 31.75 88 THR A N 1
ATOM 661 C CA . THR A 1 88 ? 28.436 40.907 -63.853 1.00 31.75 88 THR A CA 1
ATOM 662 C C . THR A 1 88 ? 27.082 41.633 -63.895 1.00 31.75 88 THR A C 1
ATOM 664 O O . THR A 1 88 ? 26.121 41.210 -64.526 1.00 31.75 88 THR A O 1
ATOM 667 N N . ASN A 1 89 ? 27.056 42.754 -63.172 1.00 31.19 89 ASN A N 1
ATOM 668 C CA . ASN A 1 89 ? 26.110 43.877 -63.224 1.00 31.19 89 ASN A CA 1
ATOM 669 C C . ASN A 1 89 ? 26.292 44.638 -64.574 1.00 31.19 89 ASN A C 1
ATOM 671 O O . ASN A 1 89 ? 27.396 44.534 -65.119 1.00 31.19 89 ASN A O 1
ATOM 675 N N . PRO A 1 90 ? 25.318 45.411 -65.123 1.00 44.94 90 PRO A N 1
ATOM 676 C CA . PRO A 1 90 ? 24.886 46.693 -64.535 1.00 44.94 90 PRO A CA 1
ATOM 677 C C . PRO A 1 90 ? 23.378 47.073 -64.633 1.00 44.94 90 PRO A C 1
ATOM 679 O O . PRO A 1 90 ? 22.733 46.935 -65.666 1.00 44.94 90 PRO A O 1
ATOM 682 N N . THR A 1 91 ? 22.867 47.630 -63.524 1.00 31.61 91 THR A N 1
ATOM 683 C CA . THR A 1 91 ? 21.986 48.822 -63.308 1.00 31.61 91 THR A CA 1
ATOM 684 C C . THR A 1 91 ? 21.830 49.780 -64.530 1.00 31.61 91 THR A C 1
ATOM 686 O O . THR A 1 91 ? 22.831 49.942 -65.227 1.00 31.61 91 THR A O 1
ATOM 689 N N . PRO A 1 92 ? 20.688 50.495 -64.791 1.00 42.62 92 PRO A N 1
ATOM 690 C CA . PRO A 1 92 ? 19.935 51.318 -63.820 1.00 42.62 92 PRO A CA 1
ATOM 691 C C . PRO A 1 92 ? 18.385 51.396 -63.884 1.00 42.62 92 PRO A C 1
ATOM 693 O O . PRO A 1 92 ? 17.759 51.344 -64.932 1.00 42.62 92 PRO A O 1
ATOM 696 N N . ALA A 1 93 ? 17.825 51.618 -62.684 1.00 30.20 93 ALA A N 1
ATOM 697 C CA . ALA A 1 93 ? 16.753 52.540 -62.261 1.00 30.20 93 ALA A CA 1
ATOM 698 C C . ALA A 1 93 ? 15.596 52.936 -63.209 1.00 30.20 93 ALA A C 1
ATOM 700 O O . ALA A 1 93 ? 15.816 53.584 -64.228 1.00 30.20 93 ALA A O 1
ATOM 701 N N . SER A 1 94 ? 14.349 52.784 -62.728 1.00 29.38 94 SER A N 1
ATOM 702 C CA . SER A 1 94 ? 13.492 53.914 -62.282 1.00 29.38 94 SER A CA 1
ATOM 703 C C . SER A 1 94 ? 12.108 53.466 -61.771 1.00 29.38 94 SER A C 1
ATOM 705 O O . SER A 1 94 ? 11.332 52.827 -62.468 1.00 29.38 94 SER A O 1
ATOM 707 N N . THR A 1 95 ? 11.843 53.836 -60.519 1.00 30.09 95 THR A N 1
ATOM 708 C CA . THR A 1 95 ? 10.627 54.395 -59.893 1.00 30.09 95 THR A CA 1
ATOM 709 C C . THR A 1 95 ? 9.401 54.681 -60.788 1.00 30.09 95 THR A C 1
ATOM 711 O O . THR A 1 95 ? 9.523 55.390 -61.780 1.00 30.09 95 THR A O 1
ATOM 714 N N . THR A 1 96 ? 8.188 54.282 -60.371 1.00 31.52 96 THR A N 1
ATOM 715 C CA . THR A 1 96 ? 7.089 55.181 -59.916 1.00 31.52 96 THR A CA 1
ATOM 716 C C . THR A 1 96 ? 5.763 54.446 -59.655 1.00 31.52 96 THR A C 1
ATOM 718 O O . THR A 1 96 ? 5.483 53.370 -60.167 1.00 31.52 96 THR A O 1
ATOM 721 N N . THR A 1 97 ? 5.009 55.072 -58.756 1.00 32.00 97 THR A N 1
ATOM 722 C CA . THR A 1 97 ? 3.783 54.708 -58.035 1.00 32.00 97 THR A CA 1
ATOM 723 C C . THR A 1 97 ? 2.499 55.013 -58.880 1.00 32.00 97 THR A C 1
ATOM 725 O O . THR A 1 97 ? 2.611 55.115 -60.094 1.00 32.00 97 THR A O 1
ATOM 728 N N . PRO A 1 98 ? 1.282 55.167 -58.303 1.00 55.91 98 PRO A N 1
ATOM 729 C CA . PRO A 1 98 ? 0.073 54.329 -58.436 1.00 55.91 98 PRO A CA 1
ATOM 730 C C . PRO A 1 98 ? -1.066 54.981 -59.282 1.00 55.91 98 PRO A C 1
ATOM 732 O O . PRO A 1 98 ? -0.801 55.948 -59.983 1.00 55.91 98 PRO A O 1
ATOM 735 N N . ILE A 1 99 ? -2.329 54.520 -59.102 1.00 32.72 99 ILE A N 1
ATOM 736 C CA . ILE A 1 99 ? -3.664 55.085 -59.504 1.00 32.72 99 ILE A CA 1
ATOM 737 C C . ILE A 1 99 ? -4.337 54.259 -60.624 1.00 32.72 99 ILE A C 1
ATOM 739 O O . ILE A 1 99 ? -3.850 54.214 -61.742 1.00 32.72 99 ILE A O 1
ATOM 743 N N . ALA A 1 100 ? -5.311 53.383 -60.332 1.00 35.56 100 ALA A N 1
ATOM 744 C CA . ALA A 1 100 ? -6.725 53.566 -59.936 1.00 35.56 100 ALA A CA 1
ATOM 745 C C . ALA A 1 100 ? -7.680 53.857 -61.111 1.00 35.56 100 ALA A C 1
ATOM 747 O O . ALA A 1 100 ? -7.557 54.898 -61.744 1.00 35.56 100 ALA A O 1
ATOM 748 N N . ALA A 1 101 ? -8.681 52.984 -61.321 1.00 33.03 101 ALA A N 1
ATOM 749 C CA . ALA A 1 101 ? -9.996 53.343 -61.873 1.00 33.03 101 ALA A CA 1
ATOM 750 C C . ALA A 1 101 ? -11.026 52.188 -61.783 1.00 33.03 101 ALA A C 1
ATOM 752 O O . ALA A 1 101 ? -10.861 51.148 -62.408 1.00 33.03 101 ALA A O 1
ATOM 753 N N . ALA A 1 102 ? -12.094 52.461 -61.025 1.00 33.59 102 ALA A N 1
ATOM 754 C CA . ALA A 1 102 ? -13.516 52.174 -61.271 1.00 33.59 102 ALA A CA 1
ATOM 755 C C . ALA A 1 102 ? -14.078 50.729 -61.432 1.00 33.59 102 ALA A C 1
ATOM 757 O O . ALA A 1 102 ? -13.853 50.023 -62.407 1.00 33.59 102 ALA A O 1
ATOM 758 N N . THR A 1 103 ? -14.950 50.417 -60.462 1.00 33.81 103 THR A N 1
ATOM 759 C CA . THR A 1 103 ? -16.177 49.576 -60.387 1.00 33.81 103 THR A CA 1
ATOM 760 C C . THR A 1 103 ? -17.073 49.570 -61.660 1.00 33.81 103 THR A C 1
ATOM 762 O O . THR A 1 103 ? -16.909 50.492 -62.459 1.00 33.81 103 THR A O 1
ATOM 765 N N . PRO A 1 104 ? -18.080 48.659 -61.857 1.00 46.28 104 PRO A N 1
ATOM 766 C CA . PRO A 1 104 ? -19.037 48.162 -60.844 1.00 46.28 104 PRO A CA 1
ATOM 767 C C . PRO A 1 104 ? -19.499 46.675 -60.887 1.00 46.28 104 PRO A C 1
ATOM 769 O O . PRO A 1 104 ? -19.541 46.020 -61.918 1.00 46.28 104 PRO A O 1
ATOM 772 N N . THR A 1 105 ? -19.933 46.215 -59.706 1.00 33.25 105 THR A N 1
ATOM 773 C CA . THR A 1 105 ? -21.115 45.375 -59.404 1.00 33.25 105 THR A CA 1
ATOM 774 C C . THR A 1 105 ? -21.377 44.077 -60.183 1.00 33.25 105 THR A C 1
ATOM 776 O O . THR A 1 105 ? -21.943 44.103 -61.270 1.00 33.25 105 THR A O 1
ATOM 779 N N . ALA A 1 106 ? -21.214 42.938 -59.497 1.00 35.94 106 ALA A N 1
ATOM 780 C CA . ALA A 1 106 ? -22.213 41.863 -59.503 1.00 35.94 106 ALA A CA 1
ATOM 781 C C . ALA A 1 106 ? -22.097 40.977 -58.249 1.00 35.94 106 ALA A C 1
ATOM 783 O O . ALA A 1 106 ? -21.032 40.491 -57.881 1.00 35.94 106 ALA A O 1
ATOM 784 N N . THR A 1 107 ? -23.241 40.812 -57.601 1.00 39.59 107 THR A N 1
ATOM 785 C CA . THR A 1 107 ? -23.569 40.009 -56.425 1.00 39.59 107 THR A CA 1
ATOM 786 C C . THR A 1 107 ? -23.128 38.544 -56.528 1.00 39.59 107 THR A C 1
ATOM 788 O O . THR A 1 107 ? -23.557 37.851 -57.444 1.00 39.59 107 THR A O 1
ATOM 791 N N . ALA A 1 108 ? -22.393 38.033 -55.532 1.00 37.62 108 ALA A N 1
ATOM 792 C CA . ALA A 1 108 ? -22.381 36.605 -55.198 1.00 37.62 108 ALA A CA 1
ATOM 793 C C . ALA A 1 108 ? -21.966 36.377 -53.730 1.00 37.62 108 ALA A C 1
ATOM 795 O O . ALA A 1 108 ? -20.806 36.495 -53.356 1.00 37.62 108 ALA A O 1
ATOM 796 N N . VAL A 1 109 ? -22.993 36.117 -52.920 1.00 35.75 109 VAL A N 1
ATOM 797 C CA . VAL A 1 109 ? -23.077 35.255 -51.731 1.00 35.75 109 VAL A CA 1
ATOM 798 C C . VAL A 1 109 ? -21.757 34.746 -51.127 1.00 35.75 109 VAL A C 1
ATOM 800 O O . VAL A 1 109 ? -21.020 33.964 -51.719 1.00 35.75 109 VAL A O 1
ATOM 803 N N . THR A 1 110 ? -21.553 35.113 -49.865 1.00 32.16 110 THR A N 1
ATOM 804 C CA . THR A 1 110 ? -20.575 34.563 -48.924 1.00 32.16 110 THR A CA 1
ATOM 805 C C . THR A 1 110 ? -20.744 33.055 -48.707 1.00 32.16 110 THR A C 1
ATOM 807 O O . THR A 1 110 ? -21.797 32.617 -48.241 1.00 32.16 110 THR A O 1
ATOM 810 N N . ILE A 1 111 ? -19.676 32.286 -48.928 1.00 42.69 111 ILE A N 1
ATOM 811 C CA . ILE A 1 111 ? -19.451 30.970 -48.313 1.00 42.69 111 ILE A CA 1
ATOM 812 C C . ILE A 1 111 ? -18.075 31.049 -47.633 1.00 42.69 111 ILE A C 1
ATOM 814 O O . ILE A 1 111 ? -17.100 31.351 -48.322 1.00 42.69 111 ILE A O 1
ATOM 818 N N . PRO A 1 112 ? -17.965 30.851 -46.307 1.00 40.81 112 PRO A N 1
ATOM 819 C CA . PRO A 1 112 ? -16.676 30.845 -45.640 1.00 40.81 112 PRO A CA 1
ATOM 820 C C . PRO A 1 112 ? -15.873 29.592 -46.010 1.00 40.81 112 PRO A C 1
ATOM 822 O O . PRO A 1 112 ? -16.350 28.461 -45.948 1.00 40.81 112 PRO A O 1
ATOM 825 N N . GLU A 1 113 ? -14.645 29.884 -46.415 1.00 36.16 113 GLU A N 1
ATOM 826 C CA . GLU A 1 113 ? -13.425 29.087 -46.450 1.00 36.16 113 GLU A CA 1
ATOM 827 C C . GLU A 1 113 ? -13.446 27.813 -45.582 1.00 36.16 113 GLU A C 1
ATOM 829 O O . GLU A 1 113 ? -13.628 27.850 -44.363 1.00 36.16 113 GLU A O 1
ATOM 834 N N . ALA A 1 114 ? -13.234 26.668 -46.236 1.00 37.00 114 ALA A N 1
ATOM 835 C CA . ALA A 1 114 ? -13.051 25.381 -45.585 1.00 37.00 114 ALA A CA 1
ATOM 836 C C . ALA A 1 114 ? -11.800 25.420 -44.697 1.00 37.00 114 ALA A C 1
ATOM 838 O O . ALA A 1 114 ? -10.669 25.502 -45.173 1.00 37.00 114 ALA A O 1
ATOM 839 N N . THR A 1 115 ? -12.021 25.335 -43.389 1.00 37.06 115 THR A N 1
ATOM 840 C CA . THR A 1 115 ? -10.984 25.096 -42.388 1.00 37.06 115 THR A CA 1
ATOM 841 C C . THR A 1 115 ? -10.308 23.749 -42.679 1.00 37.06 115 THR A C 1
ATOM 843 O O . THR A 1 115 ? -11.020 22.747 -42.807 1.00 37.06 115 THR A O 1
ATOM 846 N N . PRO A 1 116 ? -8.968 23.662 -42.781 1.00 41.03 116 PRO A N 1
ATOM 847 C CA . PRO A 1 116 ? -8.308 22.377 -42.924 1.00 41.03 116 PRO A CA 1
ATOM 848 C C . PRO A 1 116 ? -8.546 21.542 -41.665 1.00 41.03 116 PRO A C 1
ATOM 850 O O . PRO A 1 116 ? -8.252 21.949 -40.541 1.00 41.03 116 PRO A O 1
ATOM 853 N N . THR A 1 117 ? -9.119 20.365 -41.894 1.00 34.28 117 THR A N 1
ATOM 854 C CA . THR A 1 117 ? -9.308 19.271 -40.949 1.00 34.28 117 THR A CA 1
ATOM 855 C C . THR A 1 117 ? -8.043 19.052 -40.123 1.00 34.28 117 THR A C 1
ATOM 857 O O . THR A 1 117 ? -6.991 18.711 -40.660 1.00 34.28 117 THR A O 1
ATOM 860 N N . ALA A 1 118 ? -8.148 19.245 -38.808 1.00 38.34 118 ALA A N 1
ATOM 861 C CA . ALA A 1 118 ? -7.094 18.893 -37.873 1.00 38.34 118 ALA A CA 1
ATOM 862 C C . ALA A 1 118 ? -6.866 17.376 -37.921 1.00 38.34 118 ALA A C 1
ATOM 864 O O . ALA A 1 118 ? -7.704 16.586 -37.485 1.00 38.34 118 ALA A O 1
ATOM 865 N N . THR A 1 119 ? -5.718 16.980 -38.463 1.00 37.53 119 THR A N 1
ATOM 866 C CA . THR A 1 119 ? -5.127 15.656 -38.277 1.00 37.53 119 THR A CA 1
ATOM 867 C C . THR A 1 119 ? -5.068 15.348 -36.775 1.00 37.53 119 THR A C 1
ATOM 869 O O . THR A 1 119 ? -4.544 16.176 -36.023 1.00 37.53 119 THR A O 1
ATOM 872 N N . PRO A 1 120 ? -5.581 14.198 -36.301 1.00 41.84 120 PRO A N 1
ATOM 873 C CA . PRO A 1 120 ? -5.485 13.827 -34.895 1.00 41.84 120 PRO A CA 1
ATOM 874 C C . PRO A 1 120 ? -4.019 13.774 -34.467 1.00 41.84 120 PRO A C 1
ATOM 876 O O . PRO A 1 120 ? -3.203 13.086 -35.083 1.00 41.84 120 PRO A O 1
ATOM 879 N N . ALA A 1 121 ? -3.697 14.534 -33.421 1.00 39.59 121 ALA A N 1
ATOM 880 C CA . ALA A 1 121 ? -2.383 14.573 -32.810 1.00 39.59 121 ALA A CA 1
ATOM 881 C C . ALA A 1 121 ? -1.928 13.158 -32.434 1.00 39.59 121 ALA A C 1
ATOM 883 O O . ALA A 1 121 ? -2.665 12.395 -31.804 1.00 39.59 121 ALA A O 1
ATOM 884 N N . ALA A 1 122 ? -0.699 12.832 -32.830 1.00 40.69 122 ALA A N 1
ATOM 885 C CA . ALA A 1 122 ? -0.010 11.629 -32.414 1.00 40.69 122 ALA A CA 1
ATOM 886 C C . ALA A 1 122 ? -0.072 11.494 -30.885 1.00 40.69 122 ALA A C 1
ATOM 888 O O . ALA A 1 122 ? 0.265 12.421 -30.148 1.00 40.69 122 ALA A O 1
ATOM 889 N N . THR A 1 123 ? -0.500 10.322 -30.425 1.00 36.34 123 THR A N 1
ATOM 890 C CA . THR A 1 123 ? -0.365 9.861 -29.044 1.00 36.34 123 THR A CA 1
ATOM 891 C C . THR A 1 123 ? 1.070 10.079 -28.570 1.00 36.34 123 THR A C 1
ATOM 893 O O . THR A 1 123 ? 1.987 9.391 -29.020 1.00 36.34 123 THR A O 1
ATOM 896 N N . THR A 1 124 ? 1.271 11.038 -27.668 1.00 37.06 124 THR A N 1
ATOM 897 C CA . THR A 1 124 ? 2.526 11.225 -26.945 1.00 37.06 124 THR A CA 1
ATOM 898 C C . THR A 1 124 ? 2.754 10.004 -26.058 1.00 37.06 124 THR A C 1
ATOM 900 O O . THR A 1 124 ? 2.126 9.840 -25.013 1.00 37.06 124 THR A O 1
ATOM 903 N N . GLN A 1 125 ? 3.630 9.104 -26.507 1.00 37.69 125 GLN A N 1
ATOM 904 C CA . GLN A 1 125 ? 4.146 8.019 -25.674 1.00 37.69 125 GLN A CA 1
ATOM 905 C C . GLN A 1 125 ? 4.771 8.608 -24.396 1.00 37.69 125 GLN A C 1
ATOM 907 O O . GLN A 1 125 ? 5.448 9.638 -24.480 1.00 37.69 125 GLN A O 1
ATOM 912 N N . PRO A 1 126 ? 4.577 7.977 -23.222 1.00 42.75 126 PRO A N 1
ATOM 913 C CA . PRO A 1 126 ? 5.272 8.381 -22.010 1.00 42.75 126 PRO A CA 1
ATOM 914 C C . PRO A 1 126 ? 6.777 8.260 -22.257 1.00 42.75 126 PRO A C 1
ATOM 916 O O . PRO A 1 126 ? 7.293 7.182 -22.553 1.00 42.75 126 PRO A O 1
ATOM 919 N N . THR A 1 127 ? 7.491 9.380 -22.184 1.00 48.12 127 THR A N 1
ATOM 920 C CA . THR A 1 127 ? 8.945 9.381 -22.279 1.00 48.12 127 THR A CA 1
ATOM 921 C C . THR A 1 127 ? 9.501 8.681 -21.045 1.00 48.12 127 THR A C 1
ATOM 923 O O . THR A 1 127 ? 9.323 9.145 -19.920 1.00 48.12 127 THR A O 1
ATOM 926 N N . VAL A 1 128 ? 10.175 7.543 -21.244 1.00 51.59 128 VAL A N 1
ATOM 927 C CA . VAL A 1 128 ? 10.992 6.920 -20.198 1.00 51.59 128 VAL A CA 1
ATOM 928 C C . VAL A 1 128 ? 12.068 7.936 -19.832 1.00 51.59 128 VAL A C 1
ATOM 930 O O . VAL A 1 128 ? 13.023 8.138 -20.581 1.00 51.59 128 VAL A O 1
ATOM 933 N N . LYS A 1 129 ? 11.890 8.643 -18.716 1.00 60.97 129 LYS A N 1
ATOM 934 C CA . LYS A 1 129 ? 12.927 9.530 -18.198 1.00 60.97 129 LYS A CA 1
ATOM 935 C C . LYS A 1 129 ? 14.075 8.631 -17.747 1.00 60.97 129 LYS A C 1
ATOM 937 O O . LYS A 1 129 ? 13.838 7.680 -17.001 1.00 60.97 129 LYS A O 1
ATOM 942 N N . ASP A 1 130 ? 15.287 8.889 -18.242 1.00 72.19 130 ASP A N 1
ATOM 943 C CA . ASP A 1 130 ? 16.465 8.117 -17.845 1.00 72.19 130 ASP A CA 1
ATOM 944 C C . ASP A 1 130 ? 16.641 8.244 -16.329 1.00 72.19 130 ASP A C 1
ATOM 946 O O . ASP A 1 130 ? 16.995 9.303 -15.798 1.00 72.19 130 ASP A O 1
ATOM 950 N N . LEU A 1 131 ? 16.306 7.162 -15.627 1.00 77.56 131 LEU A N 1
ATOM 951 C CA . LEU A 1 131 ? 16.293 7.128 -14.176 1.00 77.56 131 LEU A CA 1
ATOM 952 C C . LEU A 1 131 ? 17.691 7.409 -13.617 1.00 77.56 131 LEU A C 1
ATOM 954 O O . LEU A 1 131 ? 17.799 8.053 -12.580 1.00 77.56 131 LEU A O 1
ATOM 958 N N . GLU A 1 132 ? 18.759 6.979 -14.292 1.00 81.81 132 GLU A N 1
ATOM 959 C CA . GLU A 1 132 ? 20.122 7.214 -13.803 1.00 81.81 132 GLU A CA 1
ATOM 960 C C . GLU A 1 132 ? 20.491 8.700 -13.895 1.00 81.81 132 GLU A C 1
ATOM 962 O O . GLU A 1 132 ? 21.057 9.258 -12.956 1.00 81.81 132 GLU A O 1
ATOM 967 N N . ALA A 1 133 ? 20.099 9.377 -14.978 1.00 80.44 133 ALA A N 1
ATOM 968 C CA . ALA A 1 133 ? 20.301 10.818 -15.113 1.00 80.44 133 ALA A CA 1
ATOM 969 C C . ALA A 1 133 ? 19.554 11.605 -14.020 1.00 80.44 133 ALA A C 1
ATOM 971 O O . ALA A 1 133 ? 20.106 12.536 -13.432 1.00 80.44 133 ALA A O 1
ATOM 9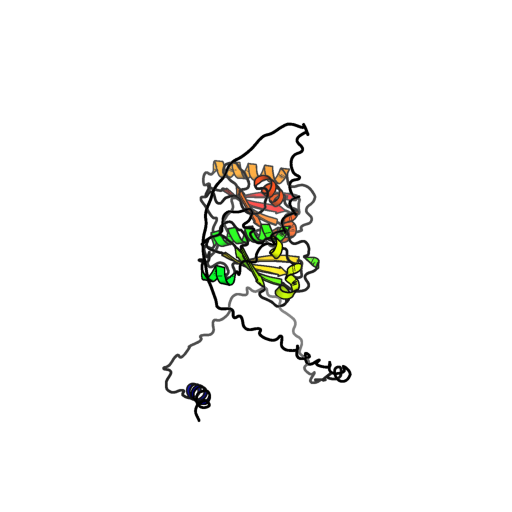72 N N . LEU A 1 134 ? 18.320 11.202 -13.695 1.00 78.94 134 LEU A N 1
ATOM 973 C CA . LEU A 1 134 ? 17.563 11.783 -12.583 1.00 78.94 134 LEU A CA 1
ATOM 974 C C . LEU A 1 134 ? 18.264 11.570 -11.240 1.00 78.94 134 LEU A C 1
ATOM 976 O O . LEU A 1 134 ? 18.503 12.531 -10.515 1.00 78.94 134 LEU A O 1
ATOM 980 N N . LEU A 1 135 ? 18.619 10.326 -10.919 1.00 82.75 135 LEU A N 1
ATOM 981 C CA . LEU A 1 135 ? 19.208 9.970 -9.627 1.00 82.75 135 LEU A CA 1
ATOM 982 C C . LEU A 1 135 ? 20.577 10.626 -9.378 1.00 82.75 135 LEU A C 1
ATOM 984 O O . LEU A 1 135 ? 20.965 10.771 -8.224 1.00 82.75 135 LEU A O 1
ATOM 988 N N . ASN A 1 136 ? 21.284 11.058 -10.425 1.00 84.69 136 ASN A N 1
ATOM 989 C CA . ASN A 1 136 ? 22.540 11.807 -10.302 1.00 84.69 136 ASN A CA 1
ATOM 990 C C . ASN A 1 136 ? 22.349 13.313 -10.057 1.00 84.69 136 ASN A C 1
ATOM 992 O O . ASN A 1 136 ? 23.317 14.009 -9.757 1.00 84.69 136 ASN A O 1
ATOM 996 N N . THR A 1 137 ? 21.129 13.832 -10.211 1.00 83.50 137 THR A N 1
ATOM 997 C CA . THR A 1 137 ? 20.834 15.273 -10.104 1.00 83.50 137 THR A CA 1
ATOM 998 C C . THR A 1 137 ? 19.961 15.624 -8.906 1.00 83.50 137 THR A C 1
ATOM 1000 O O . THR A 1 137 ? 20.011 16.760 -8.435 1.00 83.50 137 THR A O 1
ATOM 1003 N N . VAL A 1 138 ? 19.188 14.667 -8.386 1.00 87.19 138 VAL A N 1
ATOM 1004 C CA . VAL A 1 138 ? 18.287 14.877 -7.246 1.00 87.19 138 VAL A CA 1
ATOM 1005 C C . VAL A 1 138 ? 18.705 14.061 -6.028 1.00 87.19 138 VAL A C 1
ATOM 1007 O O . VAL A 1 138 ? 19.388 13.045 -6.133 1.00 87.19 138 VAL A O 1
ATOM 1010 N N . THR A 1 139 ? 18.273 14.498 -4.848 1.00 90.69 139 THR A N 1
ATOM 1011 C CA . THR A 1 139 ? 18.553 13.791 -3.597 1.00 90.69 139 THR A CA 1
ATOM 1012 C C . THR A 1 139 ? 17.723 12.511 -3.470 1.00 90.69 139 THR A C 1
ATOM 1014 O O . THR A 1 139 ? 16.582 12.433 -3.928 1.00 90.69 139 THR A O 1
ATOM 1017 N N . GLU A 1 140 ? 18.289 11.491 -2.820 1.00 91.62 140 GLU A N 1
ATOM 1018 C CA . GLU A 1 140 ? 17.568 10.253 -2.508 1.00 91.62 140 GLU A CA 1
ATOM 1019 C C . GLU A 1 140 ? 16.697 10.448 -1.255 1.00 91.62 140 GLU A C 1
ATOM 1021 O O . GLU A 1 140 ? 17.172 10.928 -0.221 1.00 91.62 140 GLU A O 1
ATOM 1026 N N . ILE A 1 141 ? 15.426 10.044 -1.316 1.00 90.19 141 ILE A N 1
ATOM 1027 C CA . ILE A 1 141 ? 14.559 9.979 -0.131 1.00 90.19 141 ILE A CA 1
ATOM 1028 C C . ILE A 1 141 ? 14.997 8.782 0.714 1.00 90.19 141 ILE A C 1
ATOM 1030 O O . ILE A 1 141 ? 14.874 7.638 0.282 1.00 90.19 141 ILE A O 1
ATOM 1034 N N . THR A 1 142 ? 15.475 9.039 1.931 1.00 91.31 142 THR A N 1
ATOM 1035 C CA . THR A 1 142 ? 16.000 7.999 2.835 1.00 91.31 142 THR A CA 1
ATOM 1036 C C . THR A 1 142 ? 15.263 7.897 4.171 1.00 91.31 142 THR A C 1
ATOM 1038 O O . THR A 1 142 ? 15.518 6.958 4.928 1.00 91.31 142 THR A O 1
ATOM 1041 N N . ASP A 1 143 ? 14.326 8.807 4.469 1.00 89.25 143 ASP A N 1
ATOM 1042 C CA . ASP A 1 143 ? 13.534 8.724 5.699 1.00 89.25 143 ASP A CA 1
ATOM 1043 C C . ASP A 1 143 ? 12.686 7.431 5.713 1.00 89.25 143 ASP A C 1
ATOM 1045 O O . ASP A 1 143 ? 11.884 7.215 4.802 1.00 89.25 143 ASP A O 1
ATOM 1049 N N . PRO A 1 144 ? 12.823 6.553 6.726 1.00 89.38 144 PRO A N 1
ATOM 1050 C CA . PRO A 1 144 ? 12.145 5.255 6.761 1.00 89.38 144 PRO A CA 1
ATOM 1051 C C . PRO A 1 144 ? 10.622 5.335 6.747 1.00 89.38 144 PRO A C 1
ATOM 1053 O O . PRO A 1 144 ? 9.972 4.478 6.146 1.00 89.38 144 PRO A O 1
ATOM 1056 N N . SER A 1 145 ? 10.050 6.339 7.413 1.00 84.94 145 SER A N 1
ATOM 1057 C CA . SER A 1 145 ? 8.604 6.524 7.483 1.00 84.94 145 SER A CA 1
ATOM 1058 C C . SER A 1 145 ? 8.087 6.960 6.114 1.00 84.94 145 SER A C 1
ATOM 1060 O O . SER A 1 145 ? 7.173 6.329 5.583 1.00 84.94 145 SER A O 1
ATOM 1062 N N . GLN A 1 146 ? 8.742 7.941 5.483 1.00 86.06 146 GLN A N 1
ATOM 1063 C CA . GLN A 1 146 ? 8.451 8.361 4.110 1.00 86.06 146 GLN A CA 1
ATOM 1064 C C . GLN A 1 146 ? 8.613 7.211 3.108 1.00 86.06 146 GLN A C 1
ATOM 1066 O O . GLN A 1 146 ? 7.704 6.948 2.322 1.00 86.06 146 GLN A O 1
ATOM 1071 N N . LEU A 1 147 ? 9.709 6.454 3.184 1.00 90.81 147 LEU A N 1
ATOM 1072 C CA . LEU A 1 147 ? 9.932 5.267 2.357 1.00 90.81 147 LEU A CA 1
ATOM 1073 C C . LEU A 1 147 ? 8.848 4.208 2.551 1.00 90.81 147 LEU A C 1
ATOM 1075 O O . LEU A 1 147 ? 8.475 3.532 1.599 1.00 90.81 147 LEU A O 1
ATOM 1079 N N . ARG A 1 148 ? 8.324 4.038 3.767 1.00 87.75 148 ARG A N 1
ATOM 1080 C CA . ARG A 1 148 ? 7.213 3.122 4.055 1.00 87.75 148 ARG A CA 1
ATOM 1081 C C . ARG A 1 148 ? 5.909 3.587 3.412 1.00 87.75 148 ARG A C 1
ATOM 1083 O O . ARG A 1 148 ? 5.182 2.755 2.871 1.00 87.75 148 ARG A O 1
ATOM 1090 N N . ALA A 1 149 ? 5.621 4.886 3.433 1.00 84.19 149 ALA A N 1
ATOM 1091 C CA . ALA A 1 149 ? 4.459 5.430 2.735 1.00 84.19 149 ALA A CA 1
ATOM 1092 C C . ALA A 1 149 ? 4.564 5.272 1.216 1.00 84.19 149 ALA A C 1
ATOM 1094 O O . ALA A 1 149 ? 3.639 4.749 0.594 1.00 84.19 149 ALA A O 1
ATOM 1095 N N . LEU A 1 150 ? 5.713 5.636 0.648 1.00 88.69 150 LEU A N 1
ATOM 1096 C CA . LEU A 1 150 ? 5.987 5.504 -0.780 1.00 88.69 150 LEU A CA 1
ATOM 1097 C C . LEU A 1 150 ? 5.984 4.033 -1.227 1.00 88.69 150 LEU A C 1
ATOM 1099 O O . LEU A 1 150 ? 5.363 3.717 -2.234 1.00 88.69 150 LEU A O 1
ATOM 1103 N N . ASN A 1 151 ? 6.576 3.110 -0.454 1.00 91.12 151 ASN A N 1
ATOM 1104 C CA . ASN A 1 151 ? 6.542 1.666 -0.740 1.00 91.12 151 ASN A CA 1
ATOM 1105 C C . ASN A 1 151 ? 5.099 1.187 -0.947 1.00 91.12 151 ASN A C 1
ATOM 1107 O O . ASN A 1 151 ? 4.753 0.604 -1.973 1.00 91.12 151 ASN A O 1
ATOM 1111 N N . ARG A 1 152 ? 4.228 1.517 0.010 1.00 86.38 152 ARG A N 1
ATOM 1112 C CA . ARG A 1 152 ? 2.812 1.178 -0.078 1.00 86.38 152 ARG A CA 1
ATOM 1113 C C . ARG A 1 152 ? 2.152 1.816 -1.300 1.00 86.38 152 ARG A C 1
ATOM 1115 O O . ARG A 1 152 ? 1.391 1.130 -1.968 1.00 86.38 152 ARG A O 1
ATOM 1122 N N . GLN A 1 153 ? 2.407 3.091 -1.602 1.00 85.81 153 GLN A N 1
ATOM 1123 C CA . GLN A 1 153 ? 1.835 3.740 -2.790 1.00 85.81 153 GLN A CA 1
ATOM 1124 C C . GLN A 1 153 ? 2.261 3.047 -4.086 1.00 85.81 153 GLN A C 1
ATOM 1126 O O . GLN A 1 153 ? 1.435 2.865 -4.975 1.00 85.81 153 GLN A O 1
ATOM 1131 N N . VAL A 1 154 ? 3.528 2.651 -4.191 1.00 92.00 154 VAL A N 1
ATOM 1132 C CA . VAL A 1 154 ? 4.055 1.903 -5.339 1.00 92.00 154 VAL A CA 1
ATOM 1133 C C . VAL A 1 154 ? 3.343 0.566 -5.461 1.00 92.00 154 VAL A C 1
ATOM 1135 O O . VAL A 1 154 ? 2.836 0.232 -6.530 1.00 92.00 154 VAL A O 1
ATOM 1138 N N . TRP A 1 155 ? 3.231 -0.171 -4.357 1.00 89.88 155 TRP A N 1
ATOM 1139 C CA . TRP A 1 155 ? 2.509 -1.437 -4.324 1.00 89.88 155 TRP A CA 1
ATOM 1140 C C . TRP A 1 155 ? 1.041 -1.261 -4.742 1.00 89.88 155 TRP A C 1
ATOM 1142 O O . TRP A 1 155 ? 0.571 -1.925 -5.659 1.00 89.88 155 TRP A O 1
ATOM 1152 N N . ASN A 1 156 ? 0.346 -0.287 -4.157 1.00 84.19 156 ASN A N 1
ATOM 1153 C CA . ASN A 1 156 ? -1.052 0.047 -4.429 1.00 84.19 156 ASN A CA 1
ATOM 1154 C C . ASN A 1 156 ? -1.320 0.488 -5.882 1.00 84.19 156 ASN A C 1
ATOM 1156 O O . ASN A 1 156 ? -2.453 0.369 -6.356 1.00 84.19 156 ASN A O 1
ATOM 1160 N N . GLN A 1 157 ? -0.308 1.009 -6.581 1.00 87.62 157 GLN A N 1
ATOM 1161 C CA . GLN A 1 157 ? -0.375 1.359 -8.003 1.00 87.62 157 GLN A CA 1
ATOM 1162 C C . GLN A 1 157 ? -0.104 0.150 -8.907 1.00 87.62 157 GLN A C 1
ATOM 1164 O O . GLN A 1 157 ? -0.839 -0.078 -9.866 1.00 87.62 157 GLN A O 1
ATOM 1169 N N . ILE A 1 158 ? 0.931 -0.636 -8.601 1.00 93.00 158 ILE A N 1
ATOM 1170 C CA . ILE A 1 158 ? 1.394 -1.738 -9.456 1.00 93.00 158 ILE A CA 1
ATOM 1171 C C . ILE A 1 158 ? 0.512 -2.977 -9.303 1.00 93.00 158 ILE A C 1
ATOM 1173 O O . ILE A 1 158 ? 0.105 -3.570 -10.303 1.00 93.00 158 ILE A O 1
ATOM 1177 N N . GLU A 1 159 ? 0.201 -3.363 -8.067 1.00 88.75 159 GLU A N 1
ATOM 1178 C CA . GLU A 1 159 ? -0.527 -4.588 -7.751 1.00 88.75 159 GLU A CA 1
ATOM 1179 C C . GLU A 1 159 ? -1.848 -4.695 -8.531 1.00 88.75 159 GLU A C 1
ATOM 1181 O O . GLU A 1 159 ? -2.029 -5.657 -9.285 1.00 88.75 159 GLU A O 1
ATOM 1186 N N . PRO A 1 160 ? -2.784 -3.730 -8.446 1.00 86.19 160 PRO A N 1
ATOM 1187 C CA . PRO A 1 160 ? -4.045 -3.844 -9.166 1.00 86.19 160 PRO A CA 1
ATOM 1188 C C . PRO A 1 160 ? -3.888 -3.820 -10.692 1.00 86.19 160 PRO A C 1
ATOM 1190 O O . PRO A 1 160 ? -4.742 -4.397 -11.364 1.00 86.19 160 PRO A O 1
ATOM 1193 N N . ALA A 1 161 ? -2.831 -3.194 -11.221 1.00 91.06 161 ALA A N 1
ATOM 1194 C CA . ALA A 1 161 ? -2.581 -3.041 -12.654 1.00 91.06 161 ALA A CA 1
ATOM 1195 C C . ALA A 1 161 ? -1.914 -4.271 -13.300 1.00 91.06 161 ALA A C 1
ATOM 1197 O O . ALA A 1 161 ? -1.934 -4.420 -14.524 1.00 91.06 161 ALA A O 1
ATOM 1198 N N . TRP A 1 162 ? -1.316 -5.164 -12.507 1.00 94.06 162 TRP A N 1
ATOM 1199 C CA . TRP A 1 162 ? -0.607 -6.327 -13.029 1.00 94.06 162 TRP A CA 1
ATOM 1200 C C . TRP A 1 162 ? -1.562 -7.476 -13.380 1.00 94.06 162 TRP A C 1
ATOM 1202 O O . TRP A 1 162 ? -1.897 -8.311 -12.538 1.00 94.06 162 TRP A O 1
ATOM 1212 N N . ASN A 1 163 ? -1.990 -7.522 -14.644 1.00 91.88 163 ASN A N 1
ATOM 1213 C CA . ASN A 1 163 ? -2.913 -8.541 -15.161 1.00 91.88 163 ASN A CA 1
ATOM 1214 C C . ASN A 1 163 ? -2.202 -9.798 -15.703 1.00 91.88 163 ASN A C 1
ATOM 1216 O O . ASN A 1 163 ? -2.770 -10.886 -15.676 1.00 91.88 163 ASN A O 1
ATOM 1220 N N . SER A 1 164 ? -0.945 -9.681 -16.141 1.00 91.81 164 SER A N 1
ATOM 1221 C CA . SER A 1 164 ? -0.184 -10.756 -16.809 1.00 91.81 164 SER A CA 1
ATOM 1222 C C . SER A 1 164 ? 0.617 -11.651 -15.850 1.00 91.81 164 SER A C 1
ATOM 1224 O O . SER A 1 164 ? 1.633 -12.228 -16.234 1.00 91.81 164 SER A O 1
ATOM 1226 N N . ARG A 1 165 ? 0.186 -11.774 -14.590 1.00 92.88 165 ARG A N 1
ATOM 1227 C CA . ARG A 1 165 ? 0.926 -12.465 -13.512 1.00 92.88 165 ARG A CA 1
ATOM 1228 C C . ARG A 1 165 ? 1.301 -13.901 -13.844 1.00 92.88 165 ARG A C 1
ATOM 1230 O O . ARG A 1 165 ? 2.430 -14.314 -13.619 1.00 92.88 165 ARG A O 1
ATOM 1237 N N . SER A 1 166 ? 0.362 -14.649 -14.415 1.00 92.75 166 SER A N 1
ATOM 1238 C CA . SER A 1 166 ? 0.544 -16.062 -14.759 1.00 92.75 166 SER A CA 1
ATOM 1239 C C . SER A 1 166 ? 1.501 -16.294 -15.931 1.00 92.75 166 SER A C 1
ATOM 1241 O O . SER A 1 166 ? 1.899 -17.430 -16.170 1.00 92.75 166 SER A O 1
ATOM 1243 N N . ALA A 1 167 ? 1.858 -15.248 -16.684 1.00 93.69 167 ALA A N 1
ATOM 1244 C CA . ALA A 1 167 ? 2.786 -15.347 -17.809 1.00 93.69 167 ALA A CA 1
ATOM 1245 C C . ALA A 1 167 ? 4.262 -15.271 -17.375 1.00 93.69 167 ALA A C 1
ATOM 1247 O O . ALA A 1 167 ? 5.153 -15.584 -18.167 1.00 93.69 167 ALA A O 1
ATOM 1248 N N . VAL A 1 168 ? 4.532 -14.868 -16.130 1.00 95.56 168 VAL A N 1
ATOM 1249 C CA . VAL A 1 168 ? 5.888 -14.710 -15.600 1.00 95.56 168 VAL A CA 1
ATOM 1250 C C . VAL A 1 168 ? 6.465 -16.072 -15.208 1.00 95.56 168 VAL A C 1
ATOM 1252 O O . VAL A 1 168 ? 5.976 -16.733 -14.299 1.00 95.56 168 VAL A O 1
ATOM 1255 N N . LYS A 1 169 ? 7.522 -16.499 -15.908 1.00 94.12 169 LYS A N 1
ATOM 1256 C CA . LYS A 1 169 ? 8.176 -17.809 -15.700 1.00 94.12 169 LYS A CA 1
ATOM 1257 C C . LYS A 1 169 ? 9.370 -17.748 -14.745 1.00 94.12 169 LYS A C 1
ATOM 1259 O O . LYS A 1 169 ? 9.702 -18.739 -14.099 1.00 94.12 169 LYS A O 1
ATOM 1264 N N . GLU A 1 170 ? 9.990 -16.581 -14.637 1.00 95.56 170 GLU A N 1
ATOM 1265 C CA . GLU A 1 170 ? 11.105 -16.283 -13.741 1.00 95.56 170 GLU A CA 1
ATOM 1266 C C . GLU A 1 170 ? 10.887 -14.919 -13.086 1.00 95.56 170 GLU A C 1
ATOM 1268 O O . GLU A 1 170 ? 10.167 -14.084 -13.625 1.00 95.56 170 GLU A O 1
ATOM 1273 N N . ASN A 1 171 ? 11.506 -14.673 -11.934 1.00 97.31 171 ASN A N 1
ATOM 1274 C CA . ASN A 1 171 ? 11.331 -13.401 -11.238 1.00 97.31 171 ASN A CA 1
ATOM 1275 C C . ASN A 1 171 ? 11.872 -12.237 -12.083 1.00 97.31 171 ASN A C 1
ATOM 1277 O O . ASN A 1 171 ? 13.033 -12.250 -12.495 1.00 97.31 171 ASN A O 1
ATOM 1281 N N . LEU A 1 172 ? 11.060 -11.201 -12.286 1.00 98.19 172 LEU A N 1
ATOM 1282 C CA . LEU A 1 172 ? 11.461 -9.978 -12.982 1.00 98.19 172 LEU A CA 1
ATOM 1283 C C . LEU A 1 172 ? 11.770 -8.905 -11.936 1.00 98.19 172 LEU A C 1
ATOM 1285 O O . LEU A 1 172 ? 10.881 -8.488 -11.193 1.00 98.19 172 LEU A O 1
ATOM 1289 N N . ILE A 1 173 ? 13.031 -8.481 -11.851 1.00 98.25 173 ILE A N 1
ATOM 1290 C CA . ILE A 1 173 ? 13.514 -7.548 -10.831 1.00 98.25 173 ILE A CA 1
ATOM 1291 C C . ILE A 1 173 ? 13.784 -6.188 -11.470 1.00 98.25 173 ILE A C 1
ATOM 1293 O O . ILE A 1 173 ? 14.588 -6.077 -12.397 1.00 98.25 173 ILE A O 1
ATOM 1297 N N . TYR A 1 174 ? 13.173 -5.143 -10.918 1.00 98.12 174 TYR A N 1
ATOM 1298 C CA . TYR A 1 174 ? 13.347 -3.764 -11.361 1.00 98.12 174 TYR A CA 1
ATOM 1299 C C . TYR A 1 174 ? 13.784 -2.859 -10.209 1.00 98.12 174 TYR A C 1
ATOM 1301 O O . TYR A 1 174 ? 13.343 -3.011 -9.069 1.00 98.12 174 TYR A O 1
ATOM 1309 N N . ARG A 1 175 ? 14.633 -1.881 -10.528 1.00 97.44 175 ARG A N 1
ATOM 1310 C CA . ARG A 1 175 ? 14.868 -0.679 -9.726 1.00 97.44 175 ARG A CA 1
ATOM 1311 C C . ARG A 1 175 ? 13.886 0.378 -10.207 1.00 97.44 175 ARG A C 1
ATOM 1313 O O . ARG A 1 175 ? 13.888 0.709 -11.387 1.00 97.44 175 ARG A O 1
ATOM 1320 N N . VAL A 1 176 ? 13.050 0.892 -9.320 1.00 97.06 176 VAL A N 1
ATOM 1321 C CA . VAL A 1 176 ? 11.986 1.848 -9.641 1.00 97.06 176 VAL A CA 1
ATOM 1322 C C . VAL A 1 176 ? 12.234 3.144 -8.880 1.00 97.06 176 VAL A C 1
ATOM 1324 O O . VAL A 1 176 ? 12.444 3.113 -7.668 1.00 97.06 176 VAL A O 1
ATOM 1327 N N . GLY A 1 177 ? 12.240 4.268 -9.594 1.00 94.62 177 GLY A N 1
ATOM 1328 C CA . GLY A 1 177 ? 12.341 5.611 -9.028 1.00 94.62 177 GLY A CA 1
ATOM 1329 C C . GLY A 1 177 ? 10.966 6.228 -8.832 1.00 94.62 177 GLY A C 1
ATOM 1330 O O . GLY A 1 177 ? 10.121 6.166 -9.728 1.00 94.62 177 GLY A O 1
ATOM 1331 N N . VAL A 1 178 ? 10.745 6.821 -7.663 1.00 92.69 178 VAL A N 1
ATOM 1332 C CA . VAL A 1 178 ? 9.437 7.316 -7.227 1.00 92.69 178 VAL A CA 1
ATOM 1333 C C . VAL A 1 178 ? 9.590 8.692 -6.588 1.00 92.69 178 VAL A C 1
ATOM 1335 O O . VAL A 1 178 ? 10.422 8.861 -5.700 1.00 92.69 178 VAL A O 1
ATOM 1338 N N . ALA A 1 179 ? 8.809 9.669 -7.042 1.00 89.00 179 ALA A N 1
ATOM 1339 C CA . ALA A 1 179 ? 8.777 11.018 -6.470 1.00 89.00 179 ALA A CA 1
ATOM 1340 C C . ALA A 1 179 ? 8.112 11.032 -5.076 1.00 89.00 179 ALA A C 1
ATOM 1342 O O . ALA A 1 179 ? 7.534 10.031 -4.642 1.00 89.00 179 ALA A O 1
ATOM 1343 N N . ALA A 1 180 ? 8.185 12.147 -4.343 1.00 83.50 180 ALA A N 1
ATOM 1344 C CA . ALA A 1 180 ? 7.633 12.239 -2.990 1.00 83.50 180 ALA A CA 1
ATOM 1345 C C . ALA A 1 180 ? 6.093 12.205 -2.966 1.00 83.50 180 ALA A C 1
ATOM 1347 O O . ALA A 1 180 ? 5.513 11.875 -1.929 1.00 83.50 180 ALA A O 1
ATOM 1348 N N . ASP A 1 181 ? 5.437 12.494 -4.092 1.00 78.00 181 ASP A N 1
ATOM 1349 C CA . ASP A 1 181 ? 3.992 12.317 -4.288 1.00 78.00 181 ASP A CA 1
ATOM 1350 C C . ASP A 1 181 ? 3.577 10.858 -4.586 1.00 78.00 181 ASP A C 1
ATOM 1352 O O . ASP A 1 181 ? 2.383 10.542 -4.603 1.00 78.00 181 ASP A O 1
ATOM 1356 N N . GLY A 1 182 ? 4.542 9.956 -4.792 1.00 85.19 182 GLY A N 1
ATOM 1357 C CA . GLY A 1 182 ? 4.308 8.555 -5.138 1.00 85.19 182 GLY A CA 1
ATOM 1358 C C . GLY A 1 182 ? 4.272 8.263 -6.638 1.00 85.19 182 GLY A C 1
ATOM 1359 O O . GLY A 1 182 ? 4.054 7.108 -7.010 1.00 85.19 182 GLY A O 1
ATOM 1360 N N . ALA A 1 183 ? 4.475 9.255 -7.509 1.00 86.88 183 ALA A N 1
ATOM 1361 C CA . ALA A 1 183 ? 4.534 9.036 -8.948 1.00 86.88 183 ALA A CA 1
ATOM 1362 C C . ALA A 1 183 ? 5.775 8.224 -9.336 1.00 86.88 183 ALA A C 1
ATOM 1364 O O . ALA A 1 183 ? 6.893 8.528 -8.916 1.00 86.88 183 ALA A O 1
ATOM 1365 N N . ILE A 1 184 ? 5.592 7.209 -10.184 1.00 91.44 184 ILE A N 1
ATOM 1366 C CA . ILE A 1 184 ? 6.701 6.427 -10.733 1.00 91.44 184 ILE A CA 1
ATOM 1367 C C . ILE A 1 184 ? 7.346 7.234 -11.861 1.00 91.44 184 ILE A C 1
ATOM 1369 O O . ILE A 1 184 ? 6.751 7.425 -12.917 1.00 91.44 184 ILE A O 1
ATOM 1373 N N . VAL A 1 185 ? 8.569 7.714 -11.651 1.00 89.38 185 VAL A N 1
ATOM 1374 C CA . VAL A 1 185 ? 9.261 8.604 -12.604 1.00 89.38 185 VAL A CA 1
ATOM 1375 C C . VAL A 1 185 ? 10.178 7.865 -13.571 1.00 89.38 185 VAL A C 1
ATOM 1377 O O . VAL A 1 185 ? 10.561 8.415 -14.600 1.00 89.38 185 VAL A O 1
ATOM 1380 N N . GLY A 1 186 ? 10.527 6.620 -13.254 1.00 91.25 186 GLY A N 1
ATOM 1381 C CA . GLY A 1 186 ? 11.380 5.784 -14.085 1.00 91.25 186 GLY A CA 1
ATOM 1382 C C . GLY A 1 186 ? 11.571 4.398 -13.486 1.00 91.25 186 GLY A C 1
ATOM 1383 O O . GLY A 1 186 ? 11.334 4.174 -12.297 1.00 91.25 186 GLY A O 1
ATOM 1384 N N . TYR A 1 187 ? 12.027 3.460 -14.305 1.00 94.94 187 TYR A N 1
ATOM 1385 C CA . TYR A 1 187 ? 12.419 2.128 -13.862 1.00 94.94 187 TYR A CA 1
ATOM 1386 C C . TYR A 1 187 ? 13.590 1.608 -14.695 1.00 94.94 187 TYR A C 1
ATOM 1388 O O . TYR A 1 187 ? 13.832 2.063 -15.811 1.00 94.94 187 TYR A O 1
ATOM 1396 N N . LYS A 1 188 ? 14.310 0.632 -14.147 1.00 94.25 188 LYS A N 1
ATOM 1397 C CA . LYS A 1 188 ? 15.418 -0.059 -14.801 1.00 94.25 188 LYS A CA 1
ATOM 1398 C C . LYS A 1 188 ? 15.388 -1.534 -14.435 1.00 94.25 188 LYS A C 1
ATOM 1400 O O . LYS A 1 188 ? 15.265 -1.880 -13.261 1.00 94.25 188 LYS A O 1
ATOM 1405 N N . ALA A 1 189 ? 15.498 -2.400 -15.431 1.00 96.38 189 ALA A N 1
ATOM 1406 C CA . ALA A 1 189 ? 15.623 -3.835 -15.217 1.00 96.38 189 ALA A CA 1
ATOM 1407 C C . ALA A 1 189 ? 16.974 -4.175 -14.562 1.00 96.38 189 ALA A C 1
ATOM 1409 O O . ALA A 1 189 ? 18.007 -3.589 -14.887 1.00 96.38 189 ALA A O 1
ATOM 1410 N N . VAL A 1 190 ? 16.952 -5.110 -13.611 1.00 97.19 190 VAL A N 1
ATOM 1411 C CA . VAL A 1 190 ? 18.123 -5.520 -12.814 1.00 97.19 190 VAL A CA 1
ATOM 1412 C C . VAL A 1 190 ? 18.652 -6.885 -13.254 1.00 97.19 190 VAL A C 1
ATOM 1414 O O . VAL A 1 190 ? 19.847 -7.141 -13.142 1.00 97.19 190 VAL A O 1
ATOM 1417 N N . ASN A 1 191 ? 17.788 -7.764 -13.767 1.00 96.81 191 ASN A N 1
ATOM 1418 C CA . ASN A 1 191 ? 18.158 -9.093 -14.253 1.00 96.81 191 ASN A CA 1
ATOM 1419 C C . ASN A 1 191 ? 17.740 -9.317 -15.716 1.00 96.81 191 ASN A C 1
ATOM 1421 O O . ASN A 1 191 ? 16.911 -8.590 -16.262 1.00 96.81 191 ASN A O 1
ATOM 1425 N N . GLN A 1 192 ? 18.299 -10.358 -16.343 1.00 95.88 192 GLN A N 1
ATOM 1426 C CA . GLN A 1 192 ? 18.014 -10.710 -17.739 1.00 95.88 192 GLN A CA 1
ATOM 1427 C C . GLN A 1 192 ? 16.520 -10.950 -17.990 1.00 95.88 192 GLN A C 1
ATOM 1429 O O . GLN A 1 192 ? 15.991 -10.445 -18.979 1.00 95.88 192 GLN A O 1
ATOM 1434 N N . GLY A 1 193 ? 15.834 -11.641 -17.074 1.00 94.88 193 GLY A N 1
ATOM 1435 C CA . GLY A 1 193 ? 14.393 -11.862 -17.171 1.00 94.88 193 GLY A CA 1
ATOM 1436 C C . GLY A 1 193 ? 13.606 -10.559 -17.245 1.00 94.88 193 GLY A C 1
ATOM 1437 O O . GLY A 1 193 ? 12.760 -10.408 -18.119 1.00 94.88 193 GLY A O 1
ATOM 1438 N N . ALA A 1 194 ? 13.931 -9.566 -16.410 1.00 96.56 194 ALA A N 1
ATOM 1439 C CA . ALA A 1 194 ? 13.298 -8.249 -16.474 1.00 96.56 194 ALA A CA 1
ATOM 1440 C C . ALA A 1 194 ? 13.550 -7.513 -17.801 1.00 96.56 194 ALA A C 1
ATOM 1442 O O . ALA A 1 194 ? 12.642 -6.867 -18.311 1.00 96.56 194 ALA A O 1
ATOM 1443 N N . ASN A 1 195 ? 14.737 -7.643 -18.404 1.00 93.44 195 ASN A N 1
ATOM 1444 C CA . ASN A 1 195 ? 14.994 -7.050 -19.724 1.00 93.44 195 ASN A CA 1
ATOM 1445 C C . ASN A 1 195 ? 14.090 -7.653 -20.811 1.00 93.44 195 ASN A C 1
ATOM 1447 O O . ASN A 1 195 ? 13.578 -6.927 -21.657 1.00 93.44 195 ASN A O 1
ATOM 1451 N N . ALA A 1 196 ? 13.887 -8.973 -20.786 1.00 93.69 196 ALA A N 1
ATOM 1452 C CA . ALA A 1 196 ? 13.064 -9.674 -21.773 1.00 93.69 196 ALA A CA 1
ATOM 1453 C C . ALA A 1 196 ? 11.555 -9.594 -21.474 1.00 93.69 196 ALA A C 1
ATOM 1455 O O . ALA A 1 196 ? 10.733 -9.679 -22.381 1.00 93.69 196 ALA A O 1
ATOM 1456 N N . GLY A 1 197 ? 11.184 -9.455 -20.201 1.00 93.75 197 GLY A N 1
ATOM 1457 C CA . GLY A 1 197 ? 9.815 -9.572 -19.705 1.00 93.75 197 GLY A CA 1
ATOM 1458 C C . GLY A 1 197 ? 9.115 -8.246 -19.426 1.00 93.75 197 GLY A C 1
ATOM 1459 O O . GLY A 1 197 ? 8.130 -8.249 -18.689 1.00 93.75 197 GLY A O 1
ATOM 1460 N N . ILE A 1 198 ? 9.597 -7.115 -19.954 1.00 93.50 198 ILE A N 1
ATOM 1461 C CA . ILE A 1 198 ? 9.029 -5.791 -19.641 1.00 93.50 198 ILE A CA 1
ATOM 1462 C C . ILE A 1 198 ? 7.536 -5.685 -19.975 1.00 93.50 198 ILE A C 1
ATOM 1464 O O . ILE A 1 198 ? 6.763 -5.162 -19.170 1.00 93.50 198 ILE A O 1
ATOM 1468 N N . GLU A 1 199 ? 7.112 -6.271 -21.095 1.00 93.88 199 GLU A N 1
ATOM 1469 C CA . GLU A 1 199 ? 5.713 -6.299 -21.549 1.00 93.88 199 GLU A CA 1
ATOM 1470 C C . GLU A 1 199 ? 4.794 -7.139 -20.644 1.00 93.88 199 GLU A C 1
ATOM 1472 O O . GLU A 1 199 ? 3.572 -7.014 -20.695 1.00 93.88 199 GLU A O 1
ATOM 1477 N N . LEU A 1 200 ? 5.367 -7.979 -19.774 1.00 95.31 200 LEU A N 1
ATOM 1478 C CA . LEU A 1 200 ? 4.623 -8.761 -18.781 1.00 95.31 200 LEU A CA 1
ATOM 1479 C C . LEU A 1 200 ? 4.335 -7.963 -17.501 1.00 95.31 200 LEU A C 1
ATOM 1481 O O . LEU A 1 200 ? 3.651 -8.461 -16.602 1.00 95.31 200 LEU A O 1
ATOM 1485 N N . THR A 1 201 ? 4.858 -6.739 -17.402 1.00 96.38 201 THR A N 1
ATOM 1486 C CA . THR A 1 201 ? 4.698 -5.858 -16.244 1.00 96.38 201 THR A CA 1
ATOM 1487 C C . THR A 1 201 ? 3.835 -4.645 -16.591 1.00 96.38 201 THR A C 1
ATOM 1489 O O . THR A 1 201 ? 3.831 -4.189 -17.733 1.00 96.38 201 THR A O 1
ATOM 1492 N N . PRO A 1 202 ? 3.127 -4.055 -15.614 1.00 96.00 202 PRO A N 1
ATOM 1493 C CA . PRO A 1 202 ? 2.389 -2.818 -15.839 1.00 96.00 202 PRO A CA 1
ATOM 1494 C C . PRO A 1 202 ? 3.286 -1.567 -15.826 1.00 96.00 202 PRO A C 1
ATOM 1496 O O . PRO A 1 202 ? 2.781 -0.477 -16.080 1.00 96.00 202 PRO A O 1
ATOM 1499 N N . LEU A 1 203 ? 4.591 -1.686 -15.528 1.00 95.56 203 LEU A N 1
ATOM 1500 C CA . LEU A 1 203 ? 5.495 -0.544 -15.330 1.00 95.56 203 LEU A CA 1
ATOM 1501 C C . LEU A 1 203 ? 5.502 0.472 -16.488 1.00 95.56 203 LEU A C 1
ATOM 1503 O O . LEU A 1 203 ? 5.451 1.666 -16.187 1.00 95.56 203 LEU A O 1
ATOM 1507 N N . PRO A 1 204 ? 5.502 0.071 -17.779 1.00 92.94 204 PRO A N 1
ATOM 1508 C CA . PRO A 1 204 ? 5.468 1.030 -18.885 1.00 92.94 204 PRO A CA 1
ATOM 1509 C C . PRO A 1 204 ? 4.254 1.967 -18.850 1.00 92.94 204 PRO A C 1
ATOM 1511 O O . PRO A 1 204 ? 4.361 3.131 -19.223 1.00 92.94 204 PRO A O 1
ATOM 1514 N N . ASN A 1 205 ? 3.118 1.476 -18.347 1.00 91.38 205 ASN A N 1
ATOM 1515 C CA . ASN A 1 205 ? 1.851 2.207 -18.312 1.00 91.38 205 ASN A CA 1
ATOM 1516 C C . ASN A 1 205 ? 1.661 3.028 -17.028 1.00 91.38 205 ASN A C 1
ATOM 1518 O O . ASN A 1 205 ? 0.684 3.764 -16.913 1.00 91.38 205 ASN A O 1
ATOM 1522 N N . LEU A 1 206 ? 2.566 2.884 -16.056 1.00 90.88 206 LEU A N 1
ATOM 1523 C CA . LEU A 1 206 ? 2.513 3.575 -14.765 1.00 90.88 206 LEU A CA 1
ATOM 1524 C C . LEU A 1 206 ? 3.519 4.727 -14.666 1.00 90.88 206 LEU A C 1
ATOM 1526 O O . LEU A 1 206 ? 3.568 5.402 -13.639 1.00 90.88 206 LEU A O 1
ATOM 1530 N N . LEU A 1 207 ? 4.320 4.953 -15.712 1.00 88.19 207 LEU A N 1
ATOM 1531 C CA . LEU A 1 207 ? 5.246 6.076 -15.763 1.00 88.19 207 LEU A CA 1
ATOM 1532 C C . LEU A 1 207 ? 4.500 7.409 -15.691 1.00 88.19 207 LEU A C 1
ATOM 1534 O O . LEU A 1 207 ? 3.458 7.611 -16.318 1.00 88.19 207 LEU A O 1
ATOM 1538 N N . TYR A 1 208 ? 5.083 8.332 -14.937 1.00 79.19 208 TYR A N 1
ATOM 1539 C CA . TYR A 1 208 ? 4.629 9.702 -14.809 1.00 79.19 208 TYR A CA 1
ATOM 1540 C C . TYR A 1 208 ? 4.421 10.343 -16.189 1.00 79.19 208 TYR A C 1
ATOM 1542 O O . TYR A 1 208 ? 5.337 10.389 -17.011 1.00 79.19 208 TYR A O 1
ATOM 1550 N N . ASN A 1 209 ? 3.221 10.882 -16.416 1.00 71.81 209 ASN A N 1
ATOM 1551 C CA . ASN A 1 209 ? 2.884 11.602 -17.637 1.00 71.81 209 ASN A CA 1
ATOM 1552 C C . ASN A 1 209 ? 2.854 13.124 -17.376 1.00 71.81 209 ASN A C 1
ATOM 1554 O O . ASN A 1 209 ? 1.922 13.601 -16.717 1.00 71.81 209 ASN A O 1
ATOM 1558 N N . PRO A 1 210 ? 3.816 13.902 -17.916 1.00 63.78 210 PRO A N 1
ATOM 1559 C CA . PRO A 1 210 ? 3.870 15.352 -17.732 1.00 63.78 210 PRO A CA 1
ATOM 1560 C C . PRO A 1 210 ? 2.702 16.101 -18.384 1.00 63.78 210 PRO A C 1
ATOM 1562 O O . PRO A 1 210 ? 2.450 17.241 -18.015 1.00 63.78 210 PRO A O 1
ATOM 1565 N N . ALA A 1 211 ? 1.968 15.492 -19.323 1.00 60.28 211 ALA A N 1
ATOM 1566 C CA . ALA A 1 211 ? 0.842 16.150 -19.989 1.00 60.28 211 ALA A CA 1
ATOM 1567 C C . ALA A 1 211 ? -0.321 16.472 -19.032 1.00 60.28 211 ALA A C 1
ATOM 1569 O O . ALA A 1 211 ? -1.087 17.395 -19.289 1.00 60.28 211 ALA A O 1
ATOM 1570 N N . ASN A 1 212 ? -0.433 15.734 -17.922 1.00 57.47 212 ASN A N 1
ATOM 1571 C CA . ASN A 1 212 ? -1.552 15.836 -16.982 1.00 57.47 212 ASN A CA 1
ATOM 1572 C C . ASN A 1 212 ? -1.124 16.286 -15.574 1.00 57.47 212 ASN A C 1
ATOM 1574 O O . ASN A 1 212 ? -1.946 16.254 -14.657 1.00 57.47 212 ASN A O 1
ATOM 1578 N N . ARG A 1 213 ? 0.153 16.642 -15.359 1.00 59.50 213 ARG A N 1
ATOM 1579 C CA . ARG A 1 213 ? 0.697 16.941 -14.023 1.00 59.50 213 ARG A CA 1
ATOM 1580 C C . ARG A 1 213 ? 1.796 18.023 -14.042 1.00 59.50 213 ARG A C 1
ATOM 1582 O O . ARG A 1 213 ? 2.486 18.169 -15.051 1.00 59.50 213 ARG A O 1
ATOM 1589 N N . PRO A 1 214 ? 1.982 18.775 -12.936 1.00 57.94 214 PRO A N 1
ATOM 1590 C CA . PRO A 1 214 ? 3.020 19.802 -12.825 1.00 57.94 214 PRO A CA 1
ATOM 1591 C C . PRO A 1 214 ? 4.435 19.226 -13.006 1.00 57.94 214 PRO A C 1
ATOM 1593 O O . PRO A 1 214 ? 4.702 18.145 -12.493 1.00 57.94 214 PRO A O 1
ATOM 1596 N N . PRO A 1 215 ? 5.371 19.927 -13.669 1.00 62.62 215 PRO A N 1
ATOM 1597 C CA . PRO A 1 215 ? 6.723 19.419 -13.903 1.00 62.62 215 PRO A CA 1
ATOM 1598 C C . PRO A 1 215 ? 7.446 18.970 -12.622 1.00 62.62 215 PRO A C 1
ATOM 1600 O O . PRO A 1 215 ? 7.601 19.750 -11.686 1.00 62.62 215 PRO A O 1
ATOM 1603 N N . ILE A 1 216 ? 7.973 17.740 -12.626 1.00 61.59 216 ILE A N 1
ATOM 1604 C CA . ILE A 1 216 ? 8.868 17.220 -11.579 1.00 61.59 216 ILE A CA 1
ATOM 1605 C C . ILE A 1 216 ? 10.282 17.751 -11.852 1.00 61.59 216 ILE A C 1
ATOM 1607 O O . ILE A 1 216 ? 11.112 17.077 -12.478 1.00 61.59 216 ILE A O 1
ATOM 1611 N N . ALA A 1 217 ? 10.540 19.001 -11.474 1.00 63.72 217 ALA A N 1
ATOM 1612 C CA . ALA A 1 217 ? 11.880 19.578 -11.476 1.00 63.72 217 ALA A CA 1
ATOM 1613 C C . ALA A 1 217 ? 12.434 19.570 -10.043 1.00 63.72 217 ALA A C 1
ATOM 1615 O O . ALA A 1 217 ? 11.832 20.153 -9.148 1.00 63.72 217 ALA A O 1
ATOM 1616 N N . ASN A 1 218 ? 13.590 18.926 -9.845 1.00 68.50 218 ASN A N 1
ATOM 1617 C CA . ASN A 1 218 ? 14.357 18.902 -8.588 1.00 68.50 218 ASN A CA 1
ATOM 1618 C C . ASN A 1 218 ? 13.649 18.298 -7.360 1.00 68.50 218 ASN A C 1
ATOM 1620 O O . ASN A 1 218 ? 13.978 18.644 -6.226 1.00 68.50 218 ASN A O 1
ATOM 1624 N N . GLU A 1 219 ? 12.702 17.383 -7.559 1.00 79.38 219 GLU A N 1
ATOM 1625 C CA . GLU A 1 219 ? 12.091 16.659 -6.445 1.00 79.38 219 GLU A CA 1
ATOM 1626 C C . GLU A 1 219 ? 12.982 15.487 -5.994 1.00 79.38 219 GLU A C 1
ATOM 1628 O O . GLU A 1 219 ? 13.507 14.768 -6.852 1.00 79.38 219 GLU A O 1
ATOM 1633 N N . PRO A 1 220 ? 13.154 15.261 -4.676 1.00 88.06 220 PRO A N 1
ATOM 1634 C CA . PRO A 1 220 ? 13.817 14.067 -4.170 1.00 88.06 220 PRO A CA 1
ATOM 1635 C C . PRO A 1 220 ? 13.144 12.785 -4.675 1.00 88.06 220 PRO A C 1
ATOM 1637 O O . PRO A 1 220 ? 11.918 12.704 -4.751 1.00 88.06 220 PRO A O 1
ATOM 1640 N N . ILE A 1 221 ? 13.940 11.760 -4.976 1.00 91.31 221 ILE A N 1
ATOM 1641 C CA . ILE A 1 221 ? 13.449 10.480 -5.501 1.00 91.31 221 ILE A CA 1
ATOM 1642 C C . ILE A 1 221 ? 13.746 9.357 -4.508 1.00 91.31 221 ILE A C 1
ATOM 1644 O O . ILE A 1 221 ? 14.880 9.154 -4.078 1.00 91.31 221 ILE A O 1
ATOM 1648 N N . ALA A 1 222 ? 12.725 8.580 -4.167 1.00 94.56 222 ALA A N 1
ATOM 1649 C CA . ALA A 1 222 ? 12.871 7.300 -3.494 1.00 94.56 222 ALA A CA 1
ATOM 1650 C C . ALA A 1 222 ? 13.175 6.199 -4.510 1.00 94.56 222 ALA A C 1
ATOM 1652 O O . ALA A 1 222 ? 12.695 6.220 -5.645 1.00 94.56 222 ALA A O 1
ATOM 1653 N N . GLN A 1 223 ? 13.934 5.196 -4.081 1.00 96.94 223 GLN A N 1
ATOM 1654 C CA . GLN A 1 223 ? 14.260 4.043 -4.908 1.00 96.94 223 GLN A CA 1
ATOM 1655 C C . GLN A 1 223 ? 13.689 2.772 -4.296 1.00 96.94 223 GLN A C 1
ATOM 1657 O O . GLN A 1 223 ? 13.899 2.486 -3.115 1.00 96.94 223 GLN A O 1
ATOM 1662 N N . PHE A 1 224 ? 13.023 1.972 -5.122 1.00 97.81 224 PHE A N 1
ATOM 1663 C CA . PHE A 1 224 ? 12.434 0.700 -4.729 1.00 97.81 224 PHE A CA 1
ATOM 1664 C C . PHE A 1 224 ? 12.974 -0.440 -5.580 1.00 97.81 224 PHE A C 1
ATOM 1666 O O . PHE A 1 224 ? 13.187 -0.301 -6.783 1.00 97.81 224 PHE A O 1
ATOM 1673 N N . LYS A 1 225 ? 13.169 -1.591 -4.946 1.00 98.12 225 LYS A N 1
ATOM 1674 C CA . LYS A 1 225 ? 13.260 -2.878 -5.621 1.00 98.12 225 LYS A CA 1
ATOM 1675 C C . LYS A 1 225 ? 11.837 -3.407 -5.773 1.00 98.12 225 LYS A C 1
ATOM 1677 O O . LYS A 1 225 ? 11.147 -3.599 -4.773 1.00 98.12 225 LYS A O 1
ATOM 1682 N N . VAL A 1 226 ? 11.425 -3.632 -7.013 1.00 98.00 226 VAL A N 1
ATOM 1683 C CA . VAL A 1 226 ? 10.137 -4.234 -7.364 1.00 98.00 226 VAL A CA 1
ATOM 1684 C C . VAL A 1 226 ? 10.404 -5.595 -7.988 1.00 98.00 226 VAL A C 1
ATOM 1686 O O . VAL A 1 226 ? 11.169 -5.691 -8.949 1.00 98.00 226 VAL A O 1
ATOM 1689 N N . VAL A 1 227 ? 9.799 -6.641 -7.432 1.00 97.69 227 VAL A N 1
ATOM 1690 C CA . VAL A 1 227 ? 9.920 -8.013 -7.929 1.00 97.69 227 VAL A CA 1
ATOM 1691 C C . VAL A 1 227 ? 8.549 -8.512 -8.351 1.00 97.69 227 VAL A C 1
ATOM 1693 O O . VAL A 1 227 ? 7.640 -8.638 -7.534 1.00 97.69 227 VAL A O 1
ATOM 1696 N N . PHE A 1 228 ? 8.429 -8.819 -9.637 1.00 97.50 228 PHE A N 1
ATOM 1697 C CA . PHE A 1 228 ? 7.316 -9.578 -10.190 1.00 97.50 228 PHE A CA 1
ATOM 1698 C C . PHE A 1 228 ? 7.707 -11.047 -10.136 1.00 97.50 228 PHE A C 1
ATOM 1700 O O . PHE A 1 228 ? 8.524 -11.503 -10.941 1.00 97.50 228 PHE A O 1
ATOM 1707 N N . THR A 1 229 ? 7.215 -11.773 -9.140 1.00 95.88 229 THR A N 1
ATOM 1708 C CA . THR A 1 229 ? 7.628 -13.159 -8.940 1.00 95.88 229 THR A CA 1
ATOM 1709 C C . THR A 1 229 ? 6.926 -14.103 -9.918 1.00 95.88 229 THR A C 1
ATOM 1711 O O . THR A 1 229 ? 5.821 -13.840 -10.399 1.00 95.88 229 THR A O 1
ATOM 1714 N N . ASN A 1 230 ? 7.539 -15.254 -10.180 1.00 94.12 230 ASN A N 1
ATOM 1715 C CA . ASN A 1 230 ? 6.958 -16.296 -11.033 1.00 94.12 230 ASN A CA 1
ATOM 1716 C C . ASN A 1 230 ? 5.737 -17.014 -10.425 1.00 94.12 230 ASN A C 1
ATOM 1718 O O . ASN A 1 230 ? 5.025 -17.720 -11.133 1.00 94.12 230 ASN A O 1
ATOM 1722 N N . ASN A 1 231 ? 5.470 -16.835 -9.129 1.00 91.38 231 ASN A N 1
ATOM 1723 C CA . ASN A 1 231 ? 4.237 -17.289 -8.481 1.00 91.38 231 ASN A CA 1
ATOM 1724 C C . ASN A 1 231 ? 3.141 -16.203 -8.443 1.00 91.38 231 ASN A C 1
ATOM 1726 O O . ASN A 1 231 ? 2.111 -16.412 -7.808 1.00 91.38 231 ASN A O 1
ATOM 1730 N N . GLY A 1 232 ? 3.332 -15.067 -9.130 1.00 90.31 232 GLY A N 1
ATOM 1731 C CA . GLY A 1 232 ? 2.311 -14.025 -9.291 1.00 90.31 232 GLY A CA 1
ATOM 1732 C C . GLY A 1 232 ? 2.144 -13.085 -8.093 1.00 90.31 232 GLY A C 1
ATOM 1733 O O . GLY A 1 232 ? 1.109 -12.418 -7.979 1.00 90.31 232 GLY A O 1
ATOM 1734 N N . VAL A 1 233 ? 3.149 -13.030 -7.217 1.00 90.25 233 VAL A N 1
ATOM 1735 C CA . VAL A 1 233 ? 3.216 -12.151 -6.045 1.00 90.25 233 VAL A CA 1
ATOM 1736 C C . VAL A 1 233 ? 4.042 -10.912 -6.394 1.00 90.25 233 VAL A C 1
ATOM 1738 O O . VAL A 1 233 ? 5.091 -10.992 -7.032 1.00 90.25 233 VAL A O 1
ATOM 1741 N N . LEU A 1 234 ? 3.558 -9.736 -6.000 1.00 93.50 234 LEU A N 1
ATOM 1742 C CA . LEU A 1 234 ? 4.324 -8.501 -6.116 1.00 93.50 234 LEU A CA 1
ATOM 1743 C C . LEU A 1 234 ? 5.062 -8.231 -4.809 1.00 93.50 234 LEU A C 1
ATOM 1745 O O . LEU A 1 234 ? 4.433 -8.042 -3.766 1.00 93.50 234 LEU A O 1
ATOM 1749 N N . GLU A 1 235 ? 6.383 -8.117 -4.884 1.00 94.06 235 GLU A N 1
ATOM 1750 C CA . GLU A 1 235 ? 7.202 -7.662 -3.764 1.00 94.06 235 GLU A CA 1
ATOM 1751 C C . GLU A 1 235 ? 7.727 -6.254 -4.044 1.00 94.06 235 GLU A C 1
ATOM 1753 O O . GLU A 1 235 ? 8.291 -5.984 -5.107 1.00 94.06 235 GLU A O 1
ATOM 1758 N N . VAL A 1 236 ? 7.568 -5.352 -3.076 1.00 95.19 236 VAL A N 1
ATOM 1759 C CA . VAL A 1 236 ? 8.107 -3.990 -3.138 1.00 95.19 236 VAL A CA 1
ATOM 1760 C C . VAL A 1 236 ? 8.872 -3.707 -1.850 1.00 95.19 236 VAL A C 1
ATOM 1762 O O . VAL A 1 236 ? 8.354 -3.850 -0.740 1.00 95.19 236 VAL A O 1
ATOM 1765 N N . SER A 1 237 ? 10.130 -3.299 -1.981 1.00 95.50 237 SER A N 1
ATOM 1766 C CA . SER A 1 237 ? 10.984 -2.938 -0.846 1.00 95.50 237 SER A CA 1
ATOM 1767 C C . SER A 1 237 ? 11.843 -1.724 -1.178 1.00 95.50 237 SER A C 1
ATOM 1769 O O . SER A 1 237 ? 12.227 -1.572 -2.338 1.00 95.50 237 SER A O 1
ATOM 1771 N N . PRO A 1 238 ? 12.219 -0.871 -0.207 1.00 96.31 238 PRO A N 1
ATOM 1772 C CA . PRO A 1 238 ? 13.209 0.171 -0.465 1.00 96.31 238 PRO A CA 1
ATOM 1773 C C . PRO A 1 238 ? 14.499 -0.446 -1.008 1.00 96.31 238 PRO A C 1
ATOM 1775 O O . PRO A 1 238 ? 14.914 -1.513 -0.552 1.00 96.31 238 PRO A O 1
ATOM 1778 N N . TRP A 1 239 ? 15.139 0.218 -1.967 1.00 96.06 239 TRP A N 1
ATOM 1779 C CA . TRP A 1 239 ? 16.325 -0.302 -2.651 1.00 96.06 239 TRP A CA 1
ATOM 1780 C C . TRP A 1 239 ? 17.465 -0.633 -1.680 1.00 96.06 239 TRP A C 1
ATOM 1782 O O . TRP A 1 239 ? 18.118 -1.665 -1.805 1.00 96.06 239 TRP A O 1
ATOM 1792 N N . ARG A 1 240 ? 17.654 0.219 -0.666 1.00 93.19 240 ARG A N 1
ATOM 1793 C CA . ARG A 1 240 ? 18.657 0.056 0.399 1.00 93.19 240 ARG A CA 1
ATOM 1794 C C . ARG A 1 240 ? 18.097 -0.588 1.673 1.00 93.19 240 ARG A C 1
ATOM 1796 O O . ARG A 1 240 ? 18.794 -0.657 2.680 1.00 93.19 240 ARG A O 1
ATOM 1803 N N . GLY A 1 241 ? 16.844 -1.042 1.645 1.00 92.88 241 GLY A N 1
ATOM 1804 C CA . GLY A 1 241 ? 16.111 -1.446 2.842 1.00 92.88 241 GLY A CA 1
ATOM 1805 C C . GLY A 1 241 ? 15.780 -0.270 3.771 1.00 92.88 241 GLY A C 1
ATOM 1806 O O . GLY A 1 241 ? 15.948 0.898 3.425 1.00 92.88 241 GLY A O 1
ATOM 1807 N N . TYR A 1 242 ? 15.266 -0.590 4.958 1.00 90.31 242 TYR A N 1
ATOM 1808 C CA . TYR A 1 242 ? 14.985 0.395 6.002 1.00 90.31 242 TYR A CA 1
ATOM 1809 C C . TYR A 1 242 ? 16.183 0.509 6.947 1.00 90.31 242 TYR A C 1
ATOM 1811 O O . TYR A 1 242 ? 16.593 -0.485 7.539 1.00 90.31 242 TYR A O 1
ATOM 1819 N N . VAL A 1 243 ? 16.715 1.721 7.126 1.00 89.88 243 VAL A N 1
ATOM 1820 C CA . VAL A 1 243 ? 17.851 1.975 8.037 1.00 89.88 243 VAL A CA 1
ATOM 1821 C C . VAL A 1 243 ? 17.473 1.899 9.523 1.00 89.88 243 VAL A C 1
ATOM 1823 O O . VAL A 1 243 ? 18.331 1.706 10.376 1.00 89.88 243 VAL A O 1
ATOM 1826 N N . ARG A 1 244 ? 16.183 2.041 9.839 1.00 89.06 244 ARG A N 1
ATOM 1827 C CA . ARG A 1 244 ? 15.570 1.814 11.158 1.00 89.06 244 ARG A CA 1
ATOM 1828 C C . ARG A 1 244 ? 14.100 1.456 10.961 1.00 89.06 244 ARG A C 1
ATOM 1830 O O . ARG A 1 244 ? 13.559 1.666 9.873 1.00 89.06 244 ARG A O 1
ATOM 1837 N N . THR A 1 245 ? 13.451 0.960 12.008 1.00 87.06 245 THR A N 1
ATOM 1838 C CA . THR A 1 245 ? 12.010 0.694 11.996 1.00 87.06 245 THR A CA 1
ATOM 1839 C C . THR A 1 245 ? 11.247 1.959 11.587 1.00 87.06 245 THR A C 1
ATOM 1841 O O . THR A 1 245 ? 11.434 2.999 12.221 1.00 87.06 245 THR A O 1
ATOM 1844 N N . PRO A 1 246 ? 10.423 1.908 10.524 1.00 85.25 246 PRO A N 1
ATOM 1845 C CA . PRO A 1 246 ? 9.570 3.024 10.148 1.00 85.25 246 PRO A CA 1
ATOM 1846 C C . PRO A 1 246 ? 8.626 3.402 11.277 1.00 85.25 246 PRO A C 1
ATOM 1848 O O . PRO A 1 246 ? 8.146 2.546 12.017 1.00 85.25 246 PRO A O 1
ATOM 1851 N N . GLU A 1 247 ? 8.302 4.680 11.356 1.00 82.00 247 GLU A N 1
ATOM 1852 C CA . GLU A 1 247 ? 7.253 5.176 12.228 1.00 82.00 247 GLU A CA 1
ATOM 1853 C C . GLU A 1 247 ? 6.020 5.539 11.396 1.00 82.00 247 GLU A C 1
ATOM 1855 O O . GLU A 1 247 ? 5.992 5.465 10.164 1.00 82.00 247 GLU A O 1
ATOM 1860 N N . VAL A 1 248 ? 4.950 5.899 12.091 1.00 75.56 248 VAL A N 1
ATOM 1861 C CA . VAL A 1 248 ? 3.798 6.530 11.455 1.00 75.56 248 VAL A CA 1
ATOM 1862 C C . VAL A 1 248 ? 4.204 7.939 11.013 1.00 75.56 248 VAL A C 1
ATOM 1864 O O . VAL A 1 248 ? 4.753 8.688 11.815 1.00 75.56 248 VAL A O 1
ATOM 1867 N N . ILE A 1 249 ? 3.913 8.310 9.764 1.00 70.38 249 ILE A N 1
ATOM 1868 C CA . ILE A 1 249 ? 4.103 9.689 9.295 1.00 70.38 249 ILE A CA 1
ATOM 1869 C C . ILE A 1 249 ? 2.983 10.576 9.844 1.00 70.38 249 ILE A C 1
ATOM 1871 O O . ILE A 1 249 ? 1.811 10.229 9.724 1.00 70.38 249 ILE A O 1
ATOM 1875 N N . GLY A 1 250 ? 3.353 11.755 10.345 1.00 74.62 250 GLY A N 1
ATOM 1876 C CA . GLY A 1 250 ? 2.417 12.818 10.706 1.00 74.62 250 GLY A CA 1
ATOM 1877 C C . GLY A 1 250 ? 2.049 12.849 12.187 1.00 74.62 250 GLY A C 1
ATOM 1878 O O . GLY A 1 250 ? 2.493 12.028 12.992 1.00 74.62 250 GLY A O 1
ATOM 1879 N N . ALA A 1 251 ? 1.251 13.851 12.555 1.00 83.69 251 ALA A N 1
ATOM 1880 C CA . ALA A 1 251 ? 0.720 13.964 13.905 1.00 83.69 251 ALA A CA 1
ATOM 1881 C C . ALA A 1 251 ? -0.265 12.818 14.190 1.00 83.69 251 ALA A C 1
ATOM 1883 O O . ALA A 1 251 ? -0.988 12.360 13.306 1.00 83.69 251 ALA A O 1
ATOM 1884 N N . LYS A 1 252 ? -0.324 12.368 15.444 1.00 88.31 252 LYS A N 1
ATOM 1885 C CA . LYS A 1 252 ? -1.310 11.375 15.883 1.00 88.31 252 LYS A CA 1
ATOM 1886 C C . LYS A 1 252 ? -2.488 12.074 16.540 1.00 88.31 252 LYS A C 1
ATOM 1888 O O . LYS A 1 252 ? -2.301 13.018 17.305 1.00 88.31 252 LYS A O 1
ATOM 1893 N N . ILE A 1 253 ? -3.692 11.574 16.292 1.00 91.50 253 ILE A N 1
ATOM 1894 C CA . ILE A 1 253 ? -4.841 11.894 17.139 1.00 91.50 253 ILE A CA 1
ATOM 1895 C C . ILE A 1 253 ? -4.632 11.170 18.474 1.00 91.50 253 ILE A C 1
ATOM 1897 O O . ILE A 1 253 ? -4.542 9.944 18.506 1.00 91.50 253 ILE A O 1
ATOM 1901 N N . THR A 1 254 ? -4.510 11.929 19.563 1.00 89.06 254 THR A N 1
ATOM 1902 C CA . THR A 1 254 ? -4.218 11.404 20.910 1.00 89.06 254 THR A CA 1
ATOM 1903 C C . THR A 1 254 ? -5.399 11.479 21.875 1.00 89.06 254 THR A C 1
ATOM 1905 O O . THR A 1 254 ? -5.339 10.862 22.935 1.00 89.06 254 THR A O 1
ATOM 1908 N N . ASP A 1 255 ? -6.469 12.201 21.530 1.00 94.12 255 ASP A N 1
ATOM 1909 C CA . ASP A 1 255 ? -7.667 12.291 22.369 1.00 94.12 255 ASP A CA 1
ATOM 1910 C C . ASP A 1 255 ? -8.380 10.932 22.459 1.00 94.12 255 ASP A C 1
ATOM 1912 O O . ASP A 1 255 ? -8.825 10.377 21.453 1.00 94.12 255 ASP A O 1
ATOM 1916 N N . THR A 1 256 ? -8.486 10.390 23.672 1.00 94.00 256 THR A N 1
ATOM 1917 C CA . THR A 1 256 ? -8.971 9.023 23.913 1.00 94.00 256 THR A CA 1
ATOM 1918 C C . THR A 1 256 ? -10.414 8.812 23.458 1.00 94.00 256 THR A C 1
ATOM 1920 O O . THR A 1 256 ? -10.723 7.757 22.900 1.00 94.00 256 THR A O 1
ATOM 1923 N N . ASN A 1 257 ? -11.297 9.793 23.674 1.00 95.94 257 ASN A N 1
ATOM 1924 C CA . ASN A 1 257 ? -12.703 9.686 23.276 1.00 95.94 257 ASN A CA 1
ATOM 1925 C C . ASN A 1 257 ? -12.820 9.694 21.752 1.00 95.94 257 ASN A C 1
ATOM 1927 O O . ASN A 1 257 ? -13.416 8.789 21.176 1.00 95.94 257 ASN A O 1
ATOM 1931 N N . THR A 1 258 ? -12.125 10.626 21.100 1.00 95.88 258 THR A N 1
ATOM 1932 C CA . THR A 1 258 ? -12.050 10.717 19.639 1.00 95.88 258 THR A CA 1
ATOM 1933 C C . THR A 1 258 ? -11.514 9.420 19.032 1.00 95.88 258 THR A C 1
ATOM 1935 O O . THR A 1 258 ? -12.095 8.889 18.090 1.00 95.88 258 THR A O 1
ATOM 1938 N N . VAL A 1 259 ? -10.434 8.855 19.583 1.00 95.31 259 VAL A N 1
ATOM 1939 C CA . VAL A 1 259 ? -9.861 7.586 19.100 1.00 95.31 259 VAL A CA 1
ATOM 1940 C C . VAL A 1 259 ? -10.833 6.418 19.284 1.00 95.31 259 VAL A C 1
ATOM 1942 O O . VAL A 1 259 ? -10.873 5.521 18.438 1.00 95.31 259 VAL A O 1
ATOM 1945 N N . LYS A 1 260 ? -11.620 6.398 20.362 1.00 96.12 260 LYS A N 1
ATOM 1946 C CA . LYS A 1 260 ? -12.632 5.360 20.592 1.00 96.12 260 LYS A CA 1
ATOM 1947 C C . LYS A 1 260 ? -13.790 5.475 19.598 1.00 96.12 260 LYS A C 1
ATOM 1949 O O . LYS A 1 260 ? -14.171 4.467 19.005 1.00 96.12 260 LYS A O 1
ATOM 1954 N N . ASP A 1 261 ? -14.292 6.683 19.374 1.00 97.56 261 ASP A N 1
ATOM 1955 C CA . ASP A 1 261 ? -15.400 6.937 18.449 1.00 97.56 261 ASP A CA 1
ATOM 1956 C C . ASP A 1 261 ? -14.997 6.622 17.001 1.00 97.56 261 ASP A C 1
ATOM 1958 O O . ASP A 1 261 ? -15.725 5.944 16.272 1.00 97.56 261 ASP A O 1
ATOM 1962 N N . LEU A 1 262 ? -13.786 7.026 16.604 1.00 97.88 262 LEU A N 1
ATOM 1963 C CA . LEU A 1 262 ? -13.204 6.693 15.303 1.00 97.88 262 LEU A CA 1
ATOM 1964 C C . LEU A 1 262 ? -12.985 5.183 15.124 1.00 97.88 262 LEU A C 1
ATOM 1966 O O . LEU A 1 262 ? -13.186 4.678 14.021 1.00 97.88 262 LEU A O 1
ATOM 1970 N N . ASN A 1 263 ? -12.629 4.448 16.187 1.00 97.81 263 ASN A N 1
ATOM 1971 C CA . ASN A 1 263 ? -12.521 2.986 16.135 1.00 97.81 263 ASN A CA 1
ATOM 1972 C C . ASN A 1 263 ? -13.879 2.357 15.791 1.00 97.81 263 ASN A C 1
ATOM 1974 O O . ASN A 1 263 ? -13.983 1.607 14.820 1.00 97.81 263 ASN A O 1
ATOM 1978 N N . GLN A 1 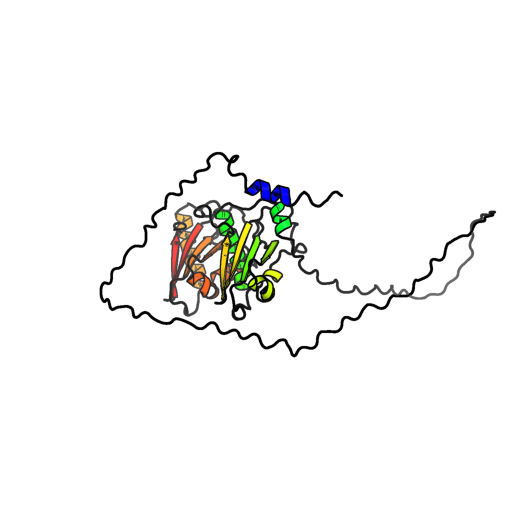264 ? -14.924 2.719 16.544 1.00 98.06 264 GLN A N 1
ATOM 1979 C CA . GLN A 1 264 ? -16.270 2.188 16.335 1.00 98.06 264 GLN A CA 1
ATOM 1980 C C . GLN A 1 264 ? -16.779 2.511 14.927 1.00 98.06 264 GLN A C 1
ATOM 1982 O O . GLN A 1 264 ? -17.233 1.625 14.204 1.00 98.06 264 GLN A O 1
ATOM 1987 N N . ARG A 1 265 ? -16.611 3.762 14.486 1.00 97.94 265 ARG A N 1
ATOM 1988 C CA . ARG A 1 265 ? -17.018 4.183 13.144 1.00 97.94 265 ARG A CA 1
ATOM 1989 C C . ARG A 1 265 ? -16.274 3.433 12.043 1.00 97.94 265 ARG A C 1
ATOM 1991 O O . ARG A 1 265 ? -16.889 3.051 11.044 1.00 97.94 265 ARG A O 1
ATOM 1998 N N . LEU A 1 266 ? -14.968 3.214 12.204 1.00 97.88 266 LEU A N 1
ATOM 1999 C CA . LEU A 1 266 ? -14.183 2.426 11.256 1.00 97.88 266 LEU A CA 1
ATOM 2000 C C . LEU A 1 266 ? -14.687 0.979 11.200 1.00 97.88 266 LEU A C 1
ATOM 2002 O O . LEU A 1 266 ? -14.884 0.456 10.102 1.00 97.88 266 LEU A O 1
ATOM 2006 N N . PHE A 1 267 ? -14.936 0.353 12.355 1.00 98.31 267 PHE A N 1
ATOM 2007 C CA . PHE A 1 267 ? -15.511 -0.991 12.430 1.00 98.31 267 PHE A CA 1
ATOM 2008 C C . PHE A 1 267 ? -16.837 -1.072 11.670 1.00 98.31 267 PHE A C 1
ATOM 2010 O O . PHE A 1 267 ? -16.972 -1.914 10.782 1.00 98.31 267 PHE A O 1
ATOM 2017 N N . ASP A 1 268 ? -17.779 -0.174 11.964 1.00 98.00 268 ASP A N 1
ATOM 2018 C CA . ASP A 1 268 ? -19.108 -0.178 11.349 1.00 98.00 268 ASP A CA 1
ATOM 2019 C C . ASP A 1 268 ? -19.014 0.009 9.830 1.00 98.00 268 ASP A C 1
ATOM 2021 O O . ASP A 1 268 ? -19.600 -0.759 9.065 1.00 98.00 268 ASP A O 1
ATOM 2025 N N . THR A 1 269 ? -18.197 0.966 9.380 1.00 96.88 269 THR A N 1
ATOM 2026 C CA . THR A 1 269 ? -18.020 1.263 7.952 1.00 96.88 269 THR A CA 1
ATOM 2027 C C . THR A 1 269 ? -17.412 0.072 7.205 1.00 96.88 269 THR A C 1
ATOM 2029 O O . THR A 1 269 ? -17.908 -0.324 6.148 1.00 96.88 269 THR A O 1
ATOM 2032 N N . VAL A 1 270 ? -16.357 -0.545 7.745 1.00 97.56 270 VAL A N 1
ATOM 2033 C CA . VAL A 1 270 ? -15.710 -1.705 7.111 1.00 97.56 270 VAL A CA 1
ATOM 2034 C C . VAL A 1 270 ? -16.640 -2.917 7.132 1.00 97.56 270 VAL A C 1
ATOM 2036 O O . VAL A 1 270 ? -16.759 -3.610 6.123 1.00 97.56 270 VAL A O 1
ATOM 2039 N N . ARG A 1 271 ? -17.351 -3.161 8.239 1.00 96.88 271 ARG A N 1
ATOM 2040 C CA . ARG A 1 271 ? -18.292 -4.282 8.378 1.00 96.88 271 ARG A CA 1
ATOM 2041 C C . ARG A 1 271 ? -19.455 -4.190 7.396 1.00 96.88 271 ARG A C 1
ATOM 2043 O O . ARG A 1 271 ? -19.847 -5.223 6.857 1.00 96.88 271 ARG A O 1
ATOM 2050 N N . GLN A 1 272 ? -19.980 -2.987 7.160 1.00 96.31 272 GLN A N 1
ATOM 2051 C CA . GLN A 1 272 ? -21.045 -2.736 6.184 1.00 96.31 272 GLN A CA 1
ATOM 2052 C C . GLN A 1 272 ? -20.594 -3.019 4.744 1.00 96.31 272 GLN A C 1
ATOM 2054 O O . GLN A 1 272 ? -21.386 -3.493 3.936 1.00 96.31 272 GLN A O 1
ATOM 2059 N N . ASN A 1 273 ? -19.321 -2.766 4.427 1.00 96.12 273 ASN A N 1
ATOM 2060 C CA . ASN A 1 273 ? -18.772 -2.952 3.081 1.00 96.12 273 ASN A CA 1
ATOM 2061 C C . ASN A 1 273 ? -18.137 -4.336 2.860 1.00 96.12 273 ASN A C 1
ATOM 2063 O O . ASN A 1 273 ? -17.887 -4.726 1.718 1.00 96.12 273 ASN A O 1
ATOM 2067 N N . TRP A 1 274 ? -17.872 -5.095 3.926 1.00 95.88 274 TRP A N 1
ATOM 2068 C CA . TRP A 1 274 ? -17.305 -6.435 3.837 1.00 95.88 274 TRP A CA 1
ATOM 2069 C C . TRP A 1 274 ? -18.397 -7.508 3.847 1.00 95.88 274 TRP A C 1
ATOM 2071 O O . TRP A 1 274 ? -19.050 -7.769 4.864 1.00 95.88 274 TRP A O 1
ATOM 2081 N N . SER A 1 275 ? -18.582 -8.146 2.695 1.00 88.06 275 SER A N 1
ATOM 2082 C CA . SER A 1 275 ? -19.612 -9.156 2.455 1.00 88.06 275 SER A CA 1
ATOM 2083 C C . SER A 1 275 ? -19.026 -10.414 1.813 1.00 88.06 275 SER A C 1
ATOM 2085 O O . SER A 1 275 ? -17.887 -10.421 1.348 1.00 88.06 275 SER A O 1
ATOM 2087 N N . GLY A 1 276 ? -19.822 -11.484 1.790 1.00 86.31 276 GLY A N 1
ATOM 2088 C CA . GLY A 1 276 ? -19.421 -12.777 1.243 1.00 86.31 276 GLY A CA 1
ATOM 2089 C C . GLY A 1 276 ? -18.734 -13.687 2.260 1.00 86.31 276 GLY A C 1
ATOM 2090 O O . GLY A 1 276 ? -18.531 -13.333 3.423 1.00 86.31 276 GLY A O 1
ATOM 2091 N N . LYS A 1 277 ? -18.423 -14.904 1.810 1.00 90.50 277 LYS A N 1
ATOM 2092 C CA . LYS A 1 277 ? -17.680 -15.892 2.590 1.00 90.50 277 LYS A CA 1
ATOM 2093 C C . LYS A 1 277 ? -16.187 -15.743 2.269 1.00 90.50 277 LYS A C 1
ATOM 2095 O O . LYS A 1 277 ? -15.842 -15.929 1.103 1.00 90.50 277 LYS A O 1
ATOM 2100 N N . PRO A 1 278 ? -15.328 -15.447 3.261 1.00 94.38 278 PRO A N 1
ATOM 2101 C CA . PRO A 1 278 ? -13.880 -15.425 3.071 1.00 94.38 278 PRO A CA 1
ATOM 2102 C C . PRO A 1 278 ? -13.359 -16.719 2.442 1.00 94.38 278 PRO A C 1
ATOM 2104 O O . PRO A 1 278 ? -13.785 -17.805 2.849 1.00 94.38 278 PRO A O 1
ATOM 2107 N N . THR A 1 279 ? -12.430 -16.618 1.487 1.00 95.38 279 THR A N 1
ATOM 2108 C CA . THR A 1 279 ? -11.744 -17.805 0.937 1.00 95.38 279 THR A CA 1
ATOM 2109 C C . THR A 1 279 ? -10.381 -18.053 1.586 1.00 95.38 279 THR A C 1
ATOM 2111 O O . THR A 1 279 ? -9.861 -19.170 1.558 1.00 95.38 279 THR A O 1
ATOM 2114 N N . PHE A 1 280 ? -9.828 -17.034 2.240 1.00 95.12 280 PHE A N 1
ATOM 2115 C CA . PHE A 1 280 ? -8.569 -17.120 2.961 1.00 95.12 280 PHE A CA 1
ATOM 2116 C C . PHE A 1 280 ? -8.675 -17.944 4.252 1.00 95.12 280 PHE A C 1
ATOM 2118 O O . PHE A 1 280 ? -9.690 -17.955 4.945 1.00 95.12 280 PHE A O 1
ATOM 2125 N N . THR A 1 281 ? -7.576 -18.610 4.614 1.00 95.94 281 THR A N 1
ATOM 2126 C CA . THR A 1 281 ? -7.497 -19.527 5.769 1.00 95.94 281 THR A CA 1
ATOM 2127 C C . THR A 1 281 ? -6.719 -18.966 6.958 1.00 95.94 281 THR A C 1
ATOM 2129 O O . THR A 1 281 ? -6.619 -19.617 7.997 1.00 95.94 281 THR A O 1
ATOM 2132 N N . LYS A 1 282 ? -6.163 -17.757 6.829 1.00 97.19 282 LYS A N 1
ATOM 2133 C CA . LYS A 1 282 ? -5.398 -17.059 7.871 1.00 97.19 282 LYS A CA 1
ATOM 2134 C C . LYS A 1 282 ? -5.864 -15.615 7.987 1.00 97.19 282 LYS A C 1
ATOM 2136 O O . LYS A 1 282 ? -6.283 -15.033 6.996 1.00 97.19 282 LYS A O 1
ATOM 2141 N N . ASP A 1 283 ? -5.718 -15.035 9.171 1.00 97.94 283 ASP A N 1
ATOM 2142 C CA . ASP A 1 283 ? -6.076 -13.639 9.425 1.00 97.94 283 ASP A CA 1
ATOM 2143 C C . ASP A 1 283 ? -5.358 -12.674 8.479 1.00 97.94 283 ASP A C 1
ATOM 2145 O O . ASP A 1 283 ? -4.124 -12.678 8.392 1.00 97.94 283 ASP A O 1
ATOM 2149 N N . LEU A 1 284 ? -6.123 -11.795 7.835 1.00 97.44 284 LEU A N 1
ATOM 2150 C CA . LEU A 1 284 ? -5.579 -10.682 7.066 1.00 97.44 284 LEU A CA 1
ATOM 2151 C C . LEU A 1 284 ? -5.439 -9.484 8.001 1.00 97.44 284 LEU A C 1
ATOM 2153 O O . LEU A 1 284 ? -6.438 -8.969 8.506 1.00 97.44 284 LEU A O 1
ATOM 2157 N N . LYS A 1 285 ? -4.206 -9.055 8.262 1.00 97.19 285 LYS A N 1
ATOM 2158 C CA . LYS A 1 285 ? -3.916 -7.958 9.188 1.00 97.19 285 LYS A CA 1
ATOM 2159 C C . LYS A 1 285 ? -3.582 -6.709 8.394 1.00 97.19 285 LYS A C 1
ATOM 2161 O O . LYS A 1 285 ? -2.719 -6.754 7.525 1.00 97.19 285 LYS A O 1
ATOM 2166 N N . TYR A 1 286 ? -4.214 -5.595 8.738 1.00 95.12 286 TYR A N 1
ATOM 2167 C CA . TYR A 1 286 ? -3.954 -4.293 8.138 1.00 95.12 286 TYR A CA 1
ATOM 2168 C C . TYR A 1 286 ? -3.722 -3.239 9.208 1.00 95.12 286 TYR A C 1
ATOM 2170 O O . TYR A 1 286 ? -4.308 -3.295 10.286 1.00 95.12 286 TYR A O 1
ATOM 2178 N N . ARG A 1 287 ? -2.914 -2.237 8.883 1.00 93.50 287 ARG A N 1
ATOM 2179 C CA . ARG A 1 287 ? -2.872 -0.963 9.592 1.00 93.50 287 ARG A CA 1
ATOM 2180 C C . ARG A 1 287 ? -3.676 0.034 8.777 1.00 93.50 287 ARG A C 1
ATOM 2182 O O . ARG A 1 287 ? -3.326 0.298 7.635 1.00 93.50 287 ARG A O 1
ATOM 2189 N N . VAL A 1 288 ? -4.730 0.594 9.352 1.00 93.81 288 VAL A N 1
ATOM 2190 C CA . VAL A 1 288 ? -5.613 1.571 8.702 1.00 93.81 288 VAL A CA 1
ATOM 2191 C C . VAL A 1 288 ? -5.480 2.902 9.428 1.00 93.81 288 VAL A C 1
ATOM 2193 O O . VAL A 1 288 ? -5.501 2.934 10.658 1.00 93.81 288 VAL A O 1
ATOM 2196 N N . ALA A 1 289 ? -5.289 3.987 8.681 1.00 91.38 289 ALA A N 1
ATOM 2197 C CA . ALA A 1 289 ? -5.248 5.342 9.211 1.00 91.38 289 ALA A CA 1
ATOM 2198 C C . ALA A 1 289 ? -6.492 6.111 8.769 1.00 91.38 289 ALA A C 1
ATOM 2200 O O . ALA A 1 289 ? -6.873 6.056 7.597 1.00 91.38 289 ALA A O 1
ATOM 2201 N N . VAL A 1 290 ? -7.106 6.835 9.699 1.00 93.00 290 VAL A N 1
ATOM 2202 C CA . VAL A 1 290 ? -8.306 7.635 9.440 1.00 93.00 290 VAL A CA 1
ATOM 2203 C C . VAL A 1 290 ? -8.122 9.078 9.893 1.00 93.00 290 VAL A C 1
ATOM 2205 O O . VAL A 1 290 ? -7.407 9.342 10.866 1.00 93.00 290 VAL A O 1
ATOM 2208 N N . THR A 1 291 ? -8.771 10.002 9.187 1.00 92.12 291 THR A N 1
ATOM 2209 C CA . THR A 1 291 ? -8.841 11.420 9.568 1.00 92.12 291 THR A CA 1
ATOM 2210 C C . THR A 1 291 ? -9.768 11.620 10.773 1.00 92.12 291 THR A C 1
ATOM 2212 O O . THR A 1 291 ? -10.445 10.687 11.220 1.00 92.12 291 THR A O 1
ATOM 2215 N N . LYS A 1 292 ? -9.848 12.852 11.294 1.00 92.12 292 LYS A N 1
ATOM 2216 C CA . LYS A 1 292 ? -10.795 13.214 12.368 1.00 92.12 292 LYS A CA 1
ATOM 2217 C C . LYS A 1 292 ? -12.257 13.006 11.962 1.00 92.12 292 LYS A C 1
ATOM 2219 O O . LYS A 1 292 ? -13.109 12.767 12.810 1.00 92.12 292 LYS A O 1
ATOM 2224 N N . GLU A 1 293 ? -12.537 13.041 10.665 1.00 91.56 293 GLU A N 1
ATOM 2225 C CA . GLU A 1 293 ? -13.854 12.826 10.073 1.00 91.56 293 GLU A CA 1
ATOM 2226 C C . GLU A 1 293 ? -14.150 11.339 9.843 1.00 91.56 293 GLU A C 1
ATOM 2228 O O . GLU A 1 293 ? -15.219 11.020 9.328 1.00 91.56 293 GLU A O 1
ATOM 2233 N N . GLY A 1 294 ? -13.248 10.419 10.208 1.00 92.19 294 GLY A N 1
ATOM 2234 C CA . GLY A 1 294 ? -13.429 8.973 10.039 1.00 92.19 294 GLY A CA 1
ATOM 2235 C C . GLY A 1 294 ? -13.219 8.464 8.613 1.00 92.19 294 GLY A C 1
ATOM 2236 O O . GLY A 1 294 ? -13.519 7.303 8.333 1.00 92.19 294 GLY A O 1
ATOM 2237 N N . THR A 1 295 ? -12.704 9.301 7.713 1.00 91.38 295 THR A N 1
ATOM 2238 C CA . THR A 1 295 ? -12.356 8.907 6.344 1.00 91.38 295 THR A CA 1
ATOM 2239 C C . THR A 1 295 ? -11.052 8.120 6.354 1.00 91.38 295 THR A C 1
ATOM 2241 O O . THR A 1 295 ? -10.098 8.527 7.014 1.00 91.38 295 THR A O 1
ATOM 2244 N N . ILE A 1 296 ? -10.983 7.007 5.617 1.00 90.12 296 ILE A N 1
ATOM 2245 C CA . ILE A 1 296 ? -9.736 6.245 5.461 1.00 90.12 296 ILE A CA 1
ATOM 2246 C C . ILE A 1 296 ? -8.753 7.079 4.642 1.00 90.12 296 ILE A C 1
ATOM 2248 O O . ILE A 1 296 ? -8.913 7.212 3.434 1.00 90.12 296 ILE A O 1
ATOM 2252 N N . ALA A 1 297 ? -7.729 7.601 5.312 1.00 86.44 297 ALA A N 1
ATOM 2253 C CA . ALA A 1 297 ? -6.630 8.331 4.691 1.00 86.44 297 ALA A CA 1
ATOM 2254 C C . ALA A 1 297 ? -5.532 7.393 4.185 1.00 86.44 297 ALA A C 1
ATOM 2256 O O . ALA A 1 297 ? -4.759 7.755 3.298 1.00 86.44 297 ALA A O 1
ATOM 2257 N N . ASP A 1 298 ? -5.438 6.190 4.764 1.00 84.62 298 ASP A N 1
ATOM 2258 C CA . ASP A 1 298 ? -4.389 5.239 4.427 1.00 84.62 298 ASP A CA 1
ATOM 2259 C C . ASP A 1 298 ? -4.689 3.805 4.890 1.00 84.62 298 ASP A C 1
ATOM 2261 O O . ASP A 1 298 ? -5.367 3.606 5.898 1.00 84.62 298 ASP A O 1
ATOM 2265 N N . TYR A 1 299 ? -4.119 2.796 4.225 1.00 89.06 299 TYR A N 1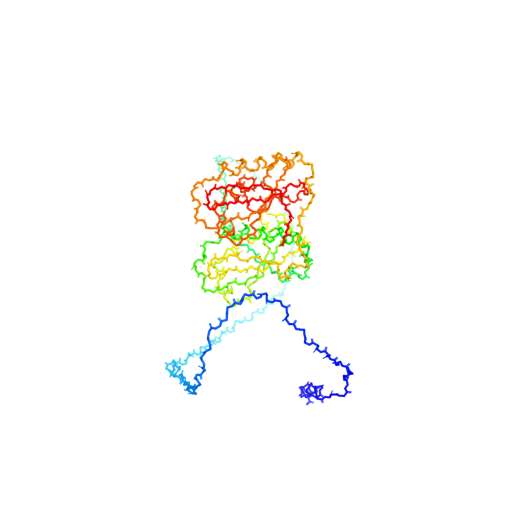
ATOM 2266 C CA . TYR A 1 299 ? -4.157 1.405 4.696 1.00 89.06 299 TYR A CA 1
ATOM 2267 C C . TYR A 1 299 ? -2.954 0.581 4.220 1.00 89.06 299 TYR A C 1
ATOM 2269 O O . TYR A 1 299 ? -2.540 0.691 3.077 1.00 89.06 299 TYR A O 1
ATOM 2277 N N . GLU A 1 300 ? -2.404 -0.291 5.065 1.00 87.06 300 GLU A N 1
ATOM 2278 C CA . GLU A 1 300 ? -1.274 -1.167 4.727 1.00 87.06 300 GLU A CA 1
ATOM 2279 C C . GLU A 1 300 ? -1.530 -2.612 5.173 1.00 87.06 300 GLU A C 1
ATOM 2281 O O . GLU A 1 300 ? -1.839 -2.813 6.348 1.00 87.06 300 GLU A O 1
ATOM 2286 N N . PRO A 1 301 ? -1.364 -3.617 4.296 1.00 90.44 301 PRO A N 1
ATOM 2287 C CA . PRO A 1 301 ? -1.280 -5.022 4.704 1.00 90.44 301 PRO A CA 1
ATOM 2288 C C . PRO A 1 301 ? -0.029 -5.290 5.559 1.00 90.44 301 PRO A C 1
ATOM 2290 O O . PRO A 1 301 ? 1.087 -4.921 5.206 1.00 90.44 301 PRO A O 1
ATOM 2293 N N . LEU A 1 302 ? -0.211 -5.963 6.695 1.00 90.88 302 LEU A N 1
ATOM 2294 C CA . LEU A 1 302 ? 0.823 -6.223 7.706 1.00 90.88 302 LEU A CA 1
ATOM 2295 C C . LEU A 1 302 ? 1.392 -7.647 7.651 1.00 90.88 302 LEU A C 1
ATOM 2297 O O . LEU A 1 302 ? 2.318 -7.972 8.392 1.00 90.88 302 LEU A O 1
ATOM 2301 N N . ASN A 1 303 ? 0.824 -8.528 6.831 1.00 91.19 303 ASN A N 1
ATOM 2302 C CA . ASN A 1 303 ? 1.278 -9.906 6.665 1.00 91.19 303 ASN A CA 1
ATOM 2303 C C . ASN A 1 303 ? 1.000 -10.419 5.249 1.00 91.19 303 ASN A C 1
ATOM 2305 O O . ASN A 1 303 ? 0.073 -9.948 4.602 1.00 91.19 303 ASN A O 1
ATOM 2309 N N . GLN A 1 304 ? 1.762 -11.422 4.795 1.00 86.19 304 GLN A N 1
ATOM 2310 C CA . GLN A 1 304 ? 1.709 -11.921 3.410 1.00 86.19 304 GLN A CA 1
ATOM 2311 C C . GLN A 1 304 ? 0.291 -12.241 2.925 1.00 86.19 304 GLN A C 1
ATOM 2313 O O . GLN A 1 304 ? -0.110 -11.797 1.862 1.00 86.19 304 GLN A O 1
ATOM 2318 N N . VAL A 1 305 ? -0.515 -12.936 3.731 1.00 91.12 305 VAL A N 1
ATOM 2319 C CA . VAL A 1 305 ? -1.880 -13.290 3.311 1.00 91.12 305 VAL A CA 1
ATOM 2320 C C . VAL A 1 305 ? -2.767 -12.065 3.082 1.00 91.12 305 VAL A C 1
ATOM 2322 O O . VAL A 1 305 ? -3.618 -12.099 2.202 1.00 91.12 305 VAL A O 1
ATOM 2325 N N . ALA A 1 306 ? -2.558 -10.962 3.811 1.00 92.19 306 ALA A N 1
ATOM 2326 C CA . ALA A 1 306 ? -3.264 -9.708 3.550 1.00 92.19 306 ALA A CA 1
ATOM 2327 C C . ALA A 1 306 ? -2.864 -9.085 2.204 1.00 92.19 306 ALA A C 1
ATOM 2329 O O . ALA A 1 306 ? -3.674 -8.390 1.592 1.00 92.19 306 ALA A O 1
ATOM 2330 N N . PHE A 1 307 ? -1.648 -9.345 1.722 1.00 84.25 307 PHE A N 1
ATOM 2331 C CA . PHE A 1 307 ? -1.276 -9.017 0.350 1.00 84.25 307 PHE A CA 1
ATOM 2332 C C . PHE A 1 307 ? -2.002 -9.936 -0.630 1.00 84.25 307 PHE A C 1
ATOM 2334 O O . PHE A 1 307 ? -2.694 -9.443 -1.512 1.00 84.25 307 PHE A O 1
ATOM 2341 N N . ASP A 1 308 ? -1.925 -11.253 -0.436 1.00 84.44 308 ASP A N 1
ATOM 2342 C CA . ASP A 1 308 ? -2.474 -12.238 -1.378 1.00 84.44 308 ASP A CA 1
ATOM 2343 C C . ASP A 1 308 ? -3.996 -12.087 -1.574 1.00 84.44 308 ASP A C 1
ATOM 2345 O O . ASP A 1 308 ? -4.511 -12.197 -2.687 1.00 84.44 308 ASP A O 1
ATOM 2349 N N . TYR A 1 309 ? -4.721 -11.783 -0.493 1.00 90.31 309 TYR A N 1
ATOM 2350 C CA . TYR A 1 309 ? -6.184 -11.695 -0.467 1.00 90.31 309 TYR A CA 1
ATOM 2351 C C . TYR A 1 309 ? -6.710 -10.257 -0.386 1.00 90.31 309 TYR A C 1
ATOM 2353 O O . TYR A 1 309 ? -7.869 -10.039 -0.028 1.00 90.31 309 TYR A O 1
ATOM 2361 N N . PHE A 1 310 ? -5.905 -9.249 -0.742 1.00 87.00 310 PHE A N 1
ATOM 2362 C CA . PHE A 1 310 ? -6.301 -7.841 -0.597 1.00 87.00 310 PHE A CA 1
ATOM 2363 C C . PHE A 1 310 ? -7.623 -7.497 -1.307 1.00 87.00 310 PHE A C 1
ATOM 2365 O O . PHE A 1 310 ? -8.397 -6.674 -0.812 1.00 87.00 310 PHE A O 1
ATOM 2372 N N . ARG A 1 311 ? -7.912 -8.167 -2.435 1.00 88.50 311 ARG A N 1
ATOM 2373 C CA . ARG A 1 311 ? -9.137 -7.992 -3.237 1.00 88.50 311 ARG A CA 1
ATOM 2374 C C . ARG A 1 311 ? -10.405 -8.507 -2.551 1.00 88.50 311 ARG A C 1
ATOM 2376 O O . ARG A 1 311 ? -11.495 -8.118 -2.961 1.00 88.50 311 ARG A O 1
ATOM 2383 N N . GLU A 1 312 ? -10.274 -9.356 -1.533 1.00 92.50 312 GLU A N 1
ATOM 2384 C CA . GLU A 1 312 ? -11.399 -9.834 -0.716 1.00 92.50 312 GLU A CA 1
ATOM 2385 C C . GLU A 1 312 ? -11.752 -8.879 0.429 1.00 92.50 312 GLU A C 1
ATOM 2387 O O . GLU A 1 312 ? -12.773 -9.056 1.098 1.00 92.50 312 GLU A O 1
ATOM 2392 N N . THR A 1 313 ? -10.938 -7.848 0.653 1.00 94.06 313 THR A N 1
ATOM 2393 C CA . THR A 1 313 ? -11.235 -6.797 1.628 1.00 94.06 313 THR A CA 1
ATOM 2394 C C . THR A 1 313 ? -11.916 -5.605 0.950 1.00 94.06 313 THR A C 1
ATOM 2396 O O . THR A 1 313 ? -11.677 -5.338 -0.231 1.00 94.06 313 THR A O 1
ATOM 2399 N N . PRO A 1 314 ? -12.751 -4.835 1.670 1.00 95.00 314 PRO A N 1
ATOM 2400 C CA . PRO A 1 314 ? -13.373 -3.643 1.101 1.00 95.00 314 PRO A CA 1
ATOM 2401 C C . PRO A 1 314 ? -12.412 -2.446 1.011 1.00 95.00 314 PRO A C 1
ATOM 2403 O O . PRO A 1 314 ? -12.720 -1.483 0.309 1.00 95.00 314 PRO A O 1
ATOM 2406 N N . LEU A 1 315 ? -11.255 -2.491 1.691 1.00 92.62 315 LEU A N 1
ATOM 2407 C CA . LEU A 1 315 ? -10.346 -1.349 1.853 1.00 92.62 315 LEU A CA 1
ATOM 2408 C C . LEU A 1 315 ? -9.920 -0.713 0.518 1.00 92.62 315 LEU A C 1
ATOM 2410 O O . LEU A 1 315 ? -10.046 0.507 0.405 1.00 92.62 315 LEU A O 1
ATOM 2414 N N . PRO A 1 316 ? -9.507 -1.472 -0.521 1.00 88.12 316 PRO A N 1
ATOM 2415 C CA . PRO A 1 316 ? -9.101 -0.870 -1.789 1.00 88.12 316 PRO A CA 1
ATOM 2416 C C . PRO A 1 316 ? -10.239 -0.111 -2.470 1.00 88.12 316 PRO A C 1
ATOM 2418 O O . PRO A 1 316 ? -10.039 0.995 -2.958 1.00 88.12 316 PRO A O 1
ATOM 2421 N N . ARG A 1 317 ? -11.456 -0.670 -2.464 1.00 88.38 317 ARG A N 1
ATOM 2422 C CA . ARG A 1 317 ? -12.621 -0.029 -3.093 1.00 88.38 317 ARG A CA 1
ATOM 2423 C C . ARG A 1 317 ? -13.044 1.224 -2.336 1.00 88.38 317 ARG A C 1
ATOM 2425 O O . ARG A 1 317 ? -13.327 2.241 -2.959 1.00 88.38 317 ARG A O 1
ATOM 2432 N N . MET A 1 318 ? -13.052 1.161 -1.004 1.00 90.25 318 MET A N 1
ATOM 2433 C CA . MET A 1 318 ? -13.356 2.313 -0.153 1.00 90.25 318 MET A CA 1
ATOM 2434 C C . MET A 1 318 ? -12.352 3.446 -0.376 1.00 90.25 318 MET A C 1
ATOM 2436 O O . MET A 1 318 ? -12.745 4.603 -0.470 1.00 90.25 318 MET A O 1
ATOM 2440 N N . PHE A 1 319 ? -11.069 3.113 -0.513 1.00 85.75 319 PHE A N 1
ATOM 2441 C CA . PHE A 1 319 ? -10.021 4.088 -0.785 1.00 85.75 319 PHE A CA 1
ATOM 2442 C C . PHE A 1 319 ? -10.182 4.744 -2.163 1.00 85.75 319 PHE A C 1
ATOM 2444 O O . PHE A 1 319 ? -10.178 5.969 -2.277 1.00 85.75 319 PHE A O 1
ATOM 2451 N N . GLN A 1 320 ? -10.414 3.940 -3.206 1.00 83.62 320 GLN A N 1
ATOM 2452 C CA . GLN A 1 320 ? -10.666 4.442 -4.562 1.00 83.62 320 GLN A CA 1
ATOM 2453 C C . GLN A 1 320 ? -11.897 5.344 -4.634 1.00 83.62 320 GLN A C 1
ATOM 2455 O O . GLN A 1 320 ? -11.871 6.336 -5.354 1.00 83.62 320 GLN A O 1
ATOM 2460 N N . ALA A 1 321 ? -12.960 5.031 -3.891 1.00 87.25 321 ALA A N 1
ATOM 2461 C CA . ALA A 1 321 ? -14.172 5.846 -3.874 1.00 87.25 321 ALA A CA 1
ATOM 2462 C C . ALA A 1 321 ? -13.927 7.267 -3.335 1.00 87.25 321 ALA A C 1
ATOM 2464 O O . ALA A 1 321 ? -14.617 8.196 -3.744 1.00 87.25 321 ALA A O 1
ATOM 2465 N N . VAL A 1 322 ? -12.943 7.443 -2.446 1.00 84.44 322 VAL A N 1
ATOM 2466 C CA . VAL A 1 322 ? -12.591 8.752 -1.875 1.00 84.44 322 VAL A CA 1
ATOM 2467 C C . VAL A 1 322 ? -11.635 9.525 -2.787 1.00 84.44 322 VAL A C 1
ATOM 2469 O O . VAL A 1 322 ? -11.822 10.721 -2.988 1.00 84.44 322 VAL A O 1
ATOM 2472 N N . TYR A 1 323 ? -10.619 8.861 -3.346 1.00 78.38 323 TYR A N 1
ATOM 2473 C CA . TYR A 1 323 ? -9.505 9.544 -4.024 1.00 78.38 323 TYR A CA 1
ATOM 2474 C C . TYR A 1 323 ? -9.481 9.379 -5.549 1.00 78.38 323 TYR A C 1
ATOM 2476 O O . TYR A 1 323 ? -8.603 9.928 -6.212 1.00 78.38 323 TYR A O 1
ATOM 2484 N N . GLY A 1 324 ? -10.379 8.575 -6.123 1.00 71.75 324 GLY A N 1
ATOM 2485 C CA . GLY A 1 324 ? -10.371 8.214 -7.546 1.00 71.75 324 GLY A CA 1
ATOM 2486 C C . GLY A 1 324 ? -9.157 7.380 -7.978 1.00 71.75 324 GLY A C 1
ATOM 2487 O O . GLY A 1 324 ? -9.031 7.026 -9.148 1.00 71.75 324 GLY A O 1
ATOM 2488 N N . SER A 1 325 ? -8.247 7.060 -7.054 1.00 66.12 325 SER A N 1
ATOM 2489 C CA . SER A 1 325 ? -7.033 6.288 -7.300 1.00 66.12 325 SER A CA 1
ATOM 2490 C C . SER A 1 325 ? -6.563 5.581 -6.026 1.00 66.12 325 SER A C 1
ATOM 2492 O O . SER A 1 325 ? -7.057 5.844 -4.932 1.00 66.12 325 SER A O 1
ATOM 2494 N N . ASN A 1 326 ? -5.594 4.675 -6.174 1.00 63.38 326 ASN A N 1
ATOM 2495 C CA . ASN A 1 326 ? -4.893 4.042 -5.054 1.00 63.38 326 ASN A CA 1
ATOM 2496 C C . ASN A 1 326 ? -3.575 4.756 -4.681 1.00 63.38 326 ASN A C 1
ATOM 2498 O O . ASN A 1 326 ? -2.874 4.313 -3.767 1.00 63.38 326 ASN A O 1
ATOM 2502 N N . ALA A 1 327 ? -3.217 5.836 -5.387 1.00 57.66 327 ALA A N 1
ATOM 2503 C CA . ALA A 1 327 ? -2.142 6.731 -4.973 1.00 57.66 327 ALA A CA 1
ATOM 2504 C C . ALA A 1 327 ? -2.670 7.583 -3.807 1.00 57.66 327 ALA A C 1
ATOM 2506 O O . ALA A 1 327 ? -3.827 7.992 -3.831 1.00 57.66 327 ALA A O 1
ATOM 2507 N N . ALA A 1 328 ? -1.870 7.731 -2.746 1.00 57.75 328 ALA A N 1
ATOM 2508 C CA . ALA A 1 328 ? -2.369 8.136 -1.428 1.00 57.75 328 ALA A CA 1
ATOM 2509 C C . ALA A 1 328 ? -3.190 9.440 -1.401 1.00 57.75 328 ALA A C 1
ATOM 2511 O O . ALA A 1 328 ? -3.086 10.290 -2.285 1.00 57.75 328 ALA A O 1
ATOM 2512 N N . ALA A 1 329 ? -3.915 9.618 -0.293 1.00 51.38 329 ALA A N 1
ATOM 2513 C CA . ALA A 1 329 ? -4.424 10.909 0.140 1.00 51.38 329 ALA A CA 1
ATOM 2514 C C . ALA A 1 329 ? -3.302 11.969 0.125 1.00 51.38 329 ALA A C 1
ATOM 2516 O O . ALA A 1 329 ? -2.143 11.623 0.387 1.00 51.38 329 ALA A O 1
ATOM 2517 N N . PRO A 1 330 ? -3.617 13.252 -0.138 1.00 49.00 330 PRO A N 1
ATOM 2518 C CA . PRO A 1 330 ? -2.644 14.333 -0.038 1.00 49.00 330 PRO A CA 1
ATOM 2519 C C . PRO A 1 330 ? -1.910 14.236 1.302 1.00 49.00 330 PRO A C 1
ATOM 2521 O O . PRO A 1 330 ? -2.558 14.078 2.335 1.00 49.00 330 PRO A O 1
ATOM 2524 N N . ASN A 1 331 ? -0.576 14.336 1.308 1.00 58.16 331 ASN A N 1
ATOM 2525 C CA . ASN A 1 331 ? 0.213 14.495 2.534 1.00 58.16 331 ASN A CA 1
ATOM 2526 C C . ASN A 1 331 ? -0.059 15.890 3.127 1.00 58.16 331 ASN A C 1
ATOM 2528 O O . ASN A 1 331 ? 0.794 16.776 3.137 1.00 58.16 331 ASN A O 1
ATOM 2532 N N . ASN A 1 332 ? -1.293 16.096 3.575 1.00 63.62 332 ASN A N 1
ATOM 2533 C CA . ASN A 1 332 ? -1.815 17.328 4.147 1.00 63.62 332 ASN A CA 1
ATOM 2534 C C . ASN A 1 332 ? -1.319 17.546 5.585 1.00 63.62 332 ASN A C 1
ATOM 2536 O O . ASN A 1 332 ? -1.660 18.552 6.200 1.00 63.62 332 ASN A O 1
ATOM 2540 N N . LYS A 1 333 ? -0.491 16.627 6.110 1.00 69.38 333 LYS A N 1
ATOM 2541 C CA . LYS A 1 333 ? 0.029 16.619 7.485 1.00 69.38 333 LYS A CA 1
ATOM 2542 C C . LYS A 1 333 ? -1.072 16.632 8.552 1.00 69.38 333 LYS A C 1
ATOM 2544 O O . LYS A 1 333 ? -0.793 16.971 9.705 1.00 69.38 333 LYS A O 1
ATOM 2549 N N . GLU A 1 334 ? -2.303 16.270 8.197 1.00 81.19 334 GLU A N 1
ATOM 2550 C CA . GLU A 1 334 ? -3.393 16.202 9.161 1.00 81.19 334 GLU A CA 1
ATOM 2551 C C . GLU A 1 334 ? -3.124 15.112 10.207 1.00 81.19 334 GLU A C 1
ATOM 2553 O O . GLU A 1 334 ? -2.539 14.073 9.886 1.00 81.19 334 GLU A O 1
ATOM 2558 N N . PRO A 1 335 ? -3.535 15.323 11.471 1.00 89.38 335 PRO A N 1
ATOM 2559 C CA . PRO A 1 335 ? -3.434 14.284 12.478 1.00 89.38 335 PRO A CA 1
ATOM 2560 C C . PRO A 1 335 ? -4.303 13.073 12.127 1.00 89.38 335 PRO A C 1
ATOM 2562 O O . PRO A 1 335 ? -5.493 13.232 11.852 1.00 89.38 335 PRO A O 1
ATOM 2565 N N . LEU A 1 336 ? -3.735 11.870 12.219 1.00 91.50 336 LEU A N 1
ATOM 2566 C CA . LEU A 1 336 ? -4.430 10.617 11.914 1.00 91.50 336 LEU A CA 1
ATOM 2567 C C . LEU A 1 336 ? -4.565 9.719 13.150 1.00 91.50 336 LEU A C 1
ATOM 2569 O O . LEU A 1 336 ? -3.695 9.684 14.028 1.00 91.50 336 LEU A O 1
ATOM 2573 N N . ALA A 1 337 ? -5.661 8.964 13.211 1.00 93.75 337 ALA A N 1
ATOM 2574 C CA . ALA A 1 337 ? -5.825 7.851 14.140 1.00 93.75 337 ALA A CA 1
ATOM 2575 C C . ALA A 1 337 ? -5.484 6.539 13.426 1.00 93.75 337 ALA A C 1
ATOM 2577 O O . ALA A 1 337 ? -5.905 6.318 12.292 1.00 93.75 337 ALA A O 1
ATOM 2578 N N . HIS A 1 338 ? -4.719 5.668 14.085 1.00 93.56 338 HIS A N 1
ATOM 2579 C CA . HIS A 1 338 ? -4.218 4.428 13.493 1.00 93.56 338 HIS A CA 1
ATOM 2580 C C . HIS A 1 338 ? -4.800 3.212 14.199 1.00 93.56 338 HIS A C 1
ATOM 2582 O O . HIS A 1 338 ? -4.736 3.105 15.426 1.00 93.56 338 HIS A O 1
ATOM 2588 N N . TYR A 1 339 ? -5.282 2.257 13.410 1.00 95.88 339 TYR A N 1
ATOM 2589 C CA . TYR A 1 339 ? -5.909 1.034 13.892 1.00 95.88 339 TYR A CA 1
ATOM 2590 C C . TYR A 1 339 ? -5.299 -0.199 13.239 1.00 95.88 339 TYR A C 1
ATOM 2592 O O . TYR A 1 339 ? -4.938 -0.173 12.064 1.00 95.88 339 TYR A O 1
ATOM 2600 N N . GLN A 1 340 ? -5.212 -1.290 13.996 1.00 97.12 340 GLN A N 1
ATOM 2601 C CA . GLN A 1 340 ? -5.097 -2.622 13.429 1.00 97.12 340 GLN A CA 1
ATOM 2602 C C . GLN A 1 340 ? -6.493 -3.102 13.042 1.00 97.12 340 GLN A C 1
ATOM 2604 O O . GLN A 1 340 ? -7.378 -3.165 13.893 1.00 97.12 340 GLN A O 1
ATOM 2609 N N . VAL A 1 341 ? -6.674 -3.476 11.782 1.00 98.19 341 VAL A N 1
ATOM 2610 C CA . VAL A 1 341 ? -7.893 -4.108 11.278 1.00 98.19 341 VAL A CA 1
ATOM 2611 C C . VAL A 1 341 ? -7.569 -5.551 10.922 1.00 98.19 341 VAL A C 1
ATOM 2613 O O . VAL A 1 341 ? -6.613 -5.807 10.190 1.00 98.19 341 VAL A O 1
ATOM 2616 N N . VAL A 1 342 ? -8.335 -6.496 11.462 1.00 98.12 342 VAL A N 1
ATOM 2617 C CA . VAL A 1 342 ? -8.131 -7.931 11.244 1.00 98.12 342 VAL A CA 1
ATOM 2618 C C . VAL A 1 342 ? -9.383 -8.542 10.630 1.00 98.12 342 VAL A C 1
ATOM 2620 O O . VAL A 1 342 ? -10.447 -8.549 11.250 1.00 98.12 342 VAL A O 1
ATOM 2623 N N . PHE A 1 343 ? -9.237 -9.075 9.419 1.00 98.31 343 PHE A N 1
ATOM 2624 C CA . PHE A 1 343 ? -10.259 -9.870 8.746 1.00 98.31 343 PHE A CA 1
ATOM 2625 C C . PHE A 1 343 ? -9.978 -11.348 9.016 1.00 98.31 343 PHE A C 1
ATOM 2627 O O . PHE A 1 343 ? -8.922 -11.854 8.634 1.00 98.31 343 PHE A O 1
ATOM 2634 N N . GLN A 1 344 ? -10.899 -12.037 9.689 1.00 97.56 344 GLN A N 1
ATOM 2635 C CA . GLN A 1 344 ? -10.722 -13.441 10.064 1.00 97.56 344 GLN A CA 1
ATOM 2636 C C . GLN A 1 344 ? -11.403 -14.390 9.065 1.00 97.56 344 GLN A C 1
ATOM 2638 O O . GLN A 1 344 ? -12.457 -14.042 8.523 1.00 97.56 344 GLN A O 1
ATOM 2643 N N . PRO A 1 345 ? -10.881 -15.620 8.874 1.00 97.00 345 PRO A N 1
ATOM 2644 C CA . PRO A 1 345 ? -11.508 -16.645 8.027 1.00 97.00 345 PRO A CA 1
ATOM 2645 C C . PRO A 1 345 ? -12.955 -16.976 8.421 1.00 97.00 345 PRO A C 1
ATOM 2647 O O . PRO A 1 345 ? -13.763 -17.388 7.595 1.00 97.00 345 PRO A O 1
ATOM 2650 N N . SER A 1 346 ? -13.300 -16.762 9.695 1.00 95.56 346 SER A N 1
ATOM 2651 C CA . SER A 1 346 ? -14.654 -16.912 10.240 1.00 95.56 346 SER A CA 1
ATOM 2652 C C . SER A 1 346 ? -15.652 -15.870 9.716 1.00 95.56 346 SER A C 1
ATOM 2654 O O . SER A 1 346 ? -16.844 -15.969 9.997 1.00 95.56 346 SER A O 1
ATOM 2656 N N . GLY A 1 347 ? -15.182 -14.845 9.000 1.00 95.19 347 GLY A N 1
ATOM 2657 C CA . GLY A 1 347 ? -15.967 -13.671 8.635 1.00 95.19 347 GLY A CA 1
ATOM 2658 C C . GLY A 1 347 ? -16.081 -12.644 9.762 1.00 95.19 347 GLY A C 1
ATOM 2659 O O . GLY A 1 347 ? -16.788 -11.653 9.597 1.00 95.19 347 GLY A O 1
ATOM 2660 N N . LYS A 1 348 ? -15.403 -12.842 10.902 1.00 96.38 348 LYS A N 1
ATOM 2661 C CA . LYS A 1 348 ? -15.321 -11.849 11.980 1.00 96.38 348 LYS A CA 1
ATOM 2662 C C . LYS A 1 348 ? -14.364 -10.715 11.596 1.00 96.38 348 LYS A C 1
ATOM 2664 O O . LYS A 1 348 ? -13.308 -10.953 11.013 1.00 96.38 348 LYS A O 1
ATOM 2669 N N . LEU A 1 349 ? -14.750 -9.488 11.942 1.00 98.00 349 LEU A N 1
ATOM 2670 C CA . LEU A 1 349 ? -13.921 -8.290 11.833 1.00 98.00 349 LEU A CA 1
ATOM 2671 C C . LEU A 1 349 ? -13.469 -7.874 13.235 1.00 98.00 349 LEU A C 1
ATOM 2673 O O . LEU A 1 349 ? -14.267 -7.919 14.170 1.00 98.00 349 LEU A O 1
ATOM 2677 N N . GLU A 1 350 ? -12.221 -7.446 13.382 1.00 98.00 350 GLU A N 1
ATOM 2678 C CA . GLU A 1 350 ? -11.726 -6.810 14.605 1.00 98.00 350 GLU A CA 1
ATOM 2679 C C . GLU A 1 350 ? -11.000 -5.509 14.266 1.00 98.00 350 GLU A C 1
ATOM 2681 O O . GLU A 1 350 ? -10.244 -5.453 13.296 1.00 98.00 350 GLU A O 1
ATOM 2686 N N . VAL A 1 351 ? -11.225 -4.470 15.073 1.00 98.19 351 VAL A N 1
ATOM 2687 C CA . VAL A 1 351 ? -10.564 -3.167 14.948 1.00 98.19 351 VAL A CA 1
ATOM 2688 C C . VAL A 1 351 ? -10.031 -2.755 16.317 1.00 98.19 351 VAL A C 1
ATOM 2690 O O . VAL A 1 351 ? -10.778 -2.645 17.288 1.00 98.19 351 VAL A O 1
ATOM 2693 N N . THR A 1 352 ? -8.721 -2.552 16.424 1.00 96.81 352 THR A N 1
ATOM 2694 C CA . THR A 1 352 ? -8.056 -2.178 17.683 1.00 96.81 352 THR A CA 1
ATOM 2695 C C . THR A 1 352 ? -7.067 -1.037 17.465 1.00 96.81 352 THR A C 1
ATOM 2697 O O . THR A 1 352 ? -6.577 -0.866 16.350 1.00 96.81 352 THR A O 1
ATOM 2700 N N . PRO A 1 353 ? -6.747 -0.221 18.486 1.00 94.25 353 PRO A N 1
ATOM 2701 C CA . PRO A 1 353 ? -5.722 0.813 18.353 1.00 94.25 353 PRO A CA 1
ATOM 2702 C C . PRO A 1 353 ? -4.371 0.225 17.929 1.00 94.25 353 PRO A C 1
ATOM 2704 O O . PRO A 1 353 ? -3.891 -0.747 18.522 1.00 94.25 353 PRO A O 1
ATOM 2707 N N . TRP A 1 354 ? -3.747 0.823 16.913 1.00 92.38 354 TRP A N 1
ATOM 2708 C CA . TRP A 1 354 ? -2.473 0.352 16.375 1.00 92.38 354 TRP A CA 1
ATOM 2709 C C . TRP A 1 354 ? -1.335 0.557 17.377 1.00 92.38 354 TRP A C 1
ATOM 2711 O O . TRP A 1 354 ? -1.124 1.659 17.878 1.00 92.38 354 TRP A O 1
ATOM 2721 N N . GLN A 1 355 ? -0.563 -0.503 17.620 1.00 88.81 355 GLN A N 1
ATOM 2722 C CA . GLN A 1 355 ? 0.526 -0.512 18.605 1.00 88.81 355 GLN A CA 1
ATOM 2723 C C . GLN A 1 355 ? 1.906 -0.210 17.997 1.00 88.81 355 GLN A C 1
ATOM 2725 O O . GLN A 1 355 ? 2.918 -0.353 18.676 1.00 88.81 355 GLN A O 1
ATOM 2730 N N . GLY A 1 356 ? 1.960 0.205 16.729 1.00 85.25 356 GLY A N 1
ATOM 2731 C CA . GLY A 1 356 ? 3.216 0.396 16.005 1.00 85.25 356 GLY A CA 1
ATOM 2732 C C . GLY A 1 356 ? 3.711 -0.874 15.311 1.00 85.25 356 GLY A C 1
ATOM 2733 O O . GLY A 1 356 ? 3.173 -1.965 15.502 1.00 85.25 356 GLY A O 1
ATOM 2734 N N . TYR A 1 357 ? 4.732 -0.705 14.472 1.00 82.69 357 TYR A N 1
ATOM 2735 C CA . TYR A 1 357 ? 5.409 -1.822 13.816 1.00 82.69 357 TYR A CA 1
ATOM 2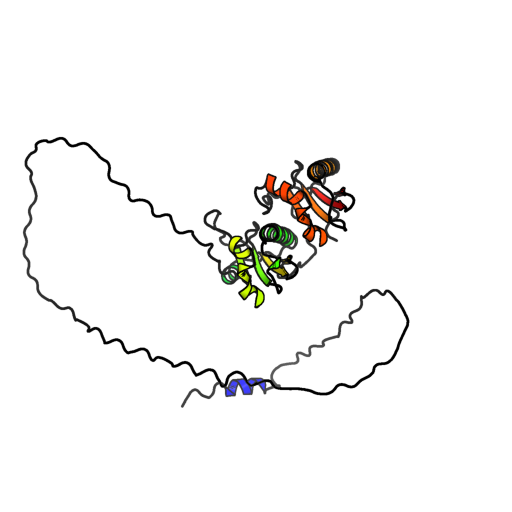736 C C . TYR A 1 357 ? 6.198 -2.623 14.859 1.00 82.69 357 TYR A C 1
ATOM 2738 O O . TYR A 1 357 ? 6.809 -2.033 15.752 1.00 82.69 357 TYR A O 1
ATOM 2746 N N . ARG A 1 358 ? 6.146 -3.952 14.761 1.00 68.00 358 ARG A N 1
ATOM 2747 C CA . ARG A 1 358 ? 6.840 -4.884 15.656 1.00 68.00 358 ARG A CA 1
ATOM 2748 C C . ARG A 1 358 ? 7.905 -5.660 14.912 1.00 68.00 358 ARG A C 1
ATOM 2750 O O . ARG A 1 358 ? 7.655 -5.964 13.723 1.00 68.00 358 ARG A O 1
#